Protein AF-0000000072262933 (afdb_homodimer)

Solvent-accessible surface area (backbone atoms only — not comparable to full-atom values): 14002 Å² total; per-residue (Å²): 132,65,54,48,39,37,40,29,39,66,31,92,49,47,68,63,43,48,55,27,48,58,51,18,39,49,46,58,65,29,43,67,47,80,40,92,91,50,33,33,35,40,25,42,43,92,86,28,62,56,51,26,39,38,42,24,45,57,60,79,80,63,58,96,64,78,82,47,73,60,64,42,45,35,40,34,32,40,28,94,35,69,67,31,28,49,47,23,49,53,31,28,44,74,51,63,29,42,85,71,42,75,70,39,56,69,64,61,65,90,68,28,34,37,28,25,36,32,23,45,87,82,20,30,29,41,30,32,34,19,74,52,76,80,126,134,63,55,48,40,38,40,28,40,65,30,92,49,46,68,61,44,49,54,27,49,57,52,18,38,49,46,58,64,30,42,68,48,81,40,92,90,48,35,32,36,40,24,41,42,91,85,29,61,55,52,25,40,39,41,25,44,56,60,79,78,65,58,96,67,79,82,47,72,60,64,43,45,34,40,35,32,40,29,95,35,69,67,31,28,48,48,21,49,54,31,27,45,74,51,61,30,43,85,69,41,75,71,38,56,71,62,62,66,90,70,27,33,36,30,24,37,31,23,46,87,83,20,30,29,41,31,33,33,19,72,51,74,80,126

pLDDT: mean 88.12, std 15.03, range [39.75, 98.81]

Radius of gyration: 18.52 Å; Cα contacts (8 Å, |Δi|>4): 612; chains: 2; bounding box: 43×49×43 Å

Nearest PDB structures (foldseek):
  4z04-assembly1_A-2  TM=5.002E-01  e=3.550E-10  Brucella abortus 2308
  3ct8-assembly1_A-2  TM=4.045E-01  e=1.190E-06  Halalkalibacterium halodurans C-125
  6l3w-assembly1_A  TM=6.880E-01  e=3.281E-04  metagenome
  8jbw-assembly1_A-2  TM=6.042E-01  e=5.756E-04  Zymoseptoria tritici
  1kmy-assembly1_A  TM=5.400E-01  e=1.563E-03  Paraburkholderia xenovorans LB400

Structure (mmCIF, N/CA/C/O backbone):
data_AF-0000000072262933-model_v1
#
loop_
_entity.id
_entity.type
_entity.pdbx_description
1 polymer 'VOC domain-containing protein'
#
loop_
_atom_site.group_PDB
_atom_site.id
_atom_site.type_symbol
_atom_site.label_atom_id
_atom_site.label_alt_id
_atom_site.label_comp_id
_atom_site.label_asym_id
_atom_site.label_entity_id
_atom_site.label_seq_id
_atom_site.pdbx_PDB_ins_code
_atom_site.Cartn_x
_atom_site.Cartn_y
_atom_site.Cartn_z
_atom_site.occupancy
_atom_site.B_iso_or_equiv
_atom_site.auth_seq_id
_atom_site.auth_comp_id
_atom_site.auth_asym_id
_atom_site.auth_atom_id
_atom_site.pdbx_PDB_model_num
ATOM 1 N N . MET A 1 1 ? -7.141 -0.394 -16.047 1 57.5 1 MET A N 1
ATOM 2 C CA . MET A 1 1 ? -7.344 -0.859 -14.68 1 57.5 1 MET A CA 1
ATOM 3 C C . MET A 1 1 ? -6.031 -0.853 -13.906 1 57.5 1 MET A C 1
ATOM 5 O O . MET A 1 1 ? -4.961 -1.058 -14.477 1 57.5 1 MET A O 1
ATOM 9 N N . SER A 1 2 ? -6.059 -0.452 -12.602 1 75.06 2 SER A N 1
ATOM 10 C CA . SER A 1 2 ? -4.84 -0.411 -11.797 1 75.06 2 SER A CA 1
ATOM 11 C C . SER A 1 2 ? -4.359 -1.816 -11.453 1 75.06 2 SER A C 1
ATOM 13 O O . SER A 1 2 ? -5.168 -2.705 -11.172 1 75.06 2 SER A O 1
ATOM 15 N N . LEU A 1 3 ? -3.105 -2.154 -11.594 1 81.69 3 LEU A N 1
ATOM 16 C CA . LEU A 1 3 ? -2.578 -3.475 -11.266 1 81.69 3 LEU A CA 1
ATOM 17 C C . LEU A 1 3 ? -2.543 -3.686 -9.75 1 81.69 3 LEU A C 1
ATOM 19 O O . LEU A 1 3 ? -2.518 -4.824 -9.281 1 81.69 3 LEU A O 1
ATOM 23 N N . PHE A 1 4 ? -2.559 -2.645 -9.156 1 88.5 4 PHE A N 1
ATOM 24 C CA . PHE A 1 4 ? -2.637 -2.709 -7.707 1 88.5 4 PHE A CA 1
ATOM 25 C C . PHE A 1 4 ? -4.031 -2.33 -7.219 1 88.5 4 PHE A C 1
ATOM 27 O O . PHE A 1 4 ? -4.566 -1.288 -7.605 1 88.5 4 PHE A O 1
ATOM 34 N N . ASP A 1 5 ? -4.66 -3.189 -6.441 1 91.88 5 ASP A N 1
ATOM 35 C CA . ASP A 1 5 ? -6.047 -2.984 -6.039 1 91.88 5 ASP A CA 1
ATOM 36 C C . ASP A 1 5 ? -6.133 -2.369 -4.645 1 91.88 5 ASP A C 1
ATOM 38 O O . ASP A 1 5 ? -6.68 -1.276 -4.477 1 91.88 5 ASP A O 1
ATOM 42 N N . HIS A 1 6 ? -5.617 -3.043 -3.621 1 93.88 6 HIS A N 1
ATOM 43 C CA . HIS A 1 6 ? -5.684 -2.453 -2.289 1 93.88 6 HIS A CA 1
ATOM 44 C C . HIS A 1 6 ? -4.527 -2.934 -1.418 1 93.88 6 HIS A C 1
ATOM 46 O O . HIS A 1 6 ? -3.842 -3.898 -1.765 1 93.88 6 HIS A O 1
ATOM 52 N N . ILE A 1 7 ? -4.379 -2.217 -0.367 1 94.25 7 ILE A N 1
ATOM 53 C CA . ILE A 1 7 ? -3.465 -2.543 0.721 1 94.25 7 ILE A CA 1
ATOM 54 C C . ILE A 1 7 ? -4.238 -2.623 2.037 1 94.25 7 ILE A C 1
ATOM 56 O O . ILE A 1 7 ? -5.062 -1.757 2.334 1 94.25 7 ILE A O 1
ATOM 60 N N . GLY A 1 8 ? -3.955 -3.635 2.729 1 94.12 8 GLY A N 1
ATOM 61 C CA . GLY A 1 8 ? -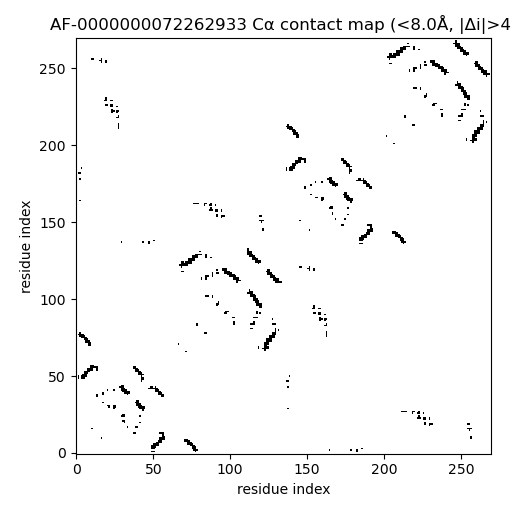4.586 -3.793 4.027 1 94.12 8 GLY A CA 1
ATOM 62 C C . GLY A 1 8 ? -3.592 -3.943 5.16 1 94.12 8 GLY A C 1
ATOM 63 O O . GLY A 1 8 ? -2.564 -4.609 5.008 1 94.12 8 GLY A O 1
ATOM 64 N N . PHE A 1 9 ? -3.912 -3.355 6.285 1 92.81 9 PHE A N 1
ATOM 65 C CA . PHE A 1 9 ? -3.078 -3.547 7.465 1 92.81 9 PHE A CA 1
ATOM 66 C C . PHE A 1 9 ? -3.885 -3.332 8.742 1 92.81 9 PHE A C 1
ATOM 68 O O . PHE A 1 9 ? -4.957 -2.725 8.703 1 92.81 9 PHE A O 1
ATOM 75 N N . LYS A 1 10 ? -3.311 -3.766 9.82 1 91.06 10 LYS A N 1
ATOM 76 C CA . LYS A 1 10 ? -4.031 -3.758 11.086 1 91.06 10 LYS A CA 1
ATOM 77 C C . LYS A 1 10 ? -3.789 -2.459 11.852 1 91.06 10 LYS A C 1
ATOM 79 O O . LYS A 1 10 ? -2.68 -1.923 11.836 1 91.06 10 LYS A O 1
ATOM 84 N N . ALA A 1 11 ? -4.832 -2.055 12.508 1 91.62 11 ALA A N 1
ATOM 85 C CA . ALA A 1 11 ? -4.738 -1.004 13.516 1 91.62 11 ALA A CA 1
ATOM 86 C C . ALA A 1 11 ? -4.895 -1.576 14.922 1 91.62 11 ALA A C 1
ATOM 88 O O . ALA A 1 11 ? -5.73 -2.453 15.156 1 91.62 11 ALA A O 1
ATOM 89 N N . ARG A 1 12 ? -4.113 -1.15 15.797 1 89.38 12 ARG A N 1
ATOM 90 C CA . ARG A 1 12 ? -4.215 -1.596 17.188 1 89.38 12 ARG A CA 1
ATOM 91 C C . ARG A 1 12 ? -5.531 -1.142 17.812 1 89.38 12 ARG A C 1
ATOM 93 O O . ARG A 1 12 ? -6.152 -1.886 18.562 1 89.38 12 ARG A O 1
ATOM 100 N N . ASP A 1 13 ? -5.945 0.063 17.641 1 91.75 13 ASP A N 1
ATOM 101 C CA . ASP A 1 13 ? -7.207 0.672 18.062 1 91.75 13 ASP A CA 1
ATOM 102 C C . ASP A 1 13 ? -7.949 1.27 16.859 1 91.75 13 ASP A C 1
ATOM 104 O O . ASP A 1 13 ? -7.629 2.375 16.422 1 91.75 13 ASP A O 1
ATOM 108 N N . ILE A 1 14 ? -8.922 0.567 16.406 1 93.06 14 ILE A N 1
ATOM 109 C CA . ILE A 1 14 ? -9.594 0.897 15.156 1 93.06 14 ILE A CA 1
ATOM 110 C C . ILE A 1 14 ? -10.289 2.248 15.289 1 93.06 14 ILE A C 1
ATOM 112 O O . ILE A 1 14 ? -10.312 3.035 14.336 1 93.06 14 ILE A O 1
ATOM 116 N N . ASN A 1 15 ? -10.883 2.506 16.422 1 93.44 15 ASN A N 1
ATOM 117 C CA . ASN A 1 15 ? -11.586 3.771 16.609 1 93.44 15 ASN A CA 1
ATOM 118 C C . ASN A 1 15 ? -10.617 4.957 16.562 1 93.44 15 ASN A C 1
ATOM 120 O O . ASN A 1 15 ? -10.922 5.984 15.953 1 93.44 15 ASN A O 1
ATOM 124 N N . ARG A 1 16 ? -9.531 4.781 17.234 1 94.75 16 ARG A N 1
ATOM 125 C CA . ARG A 1 16 ? -8.516 5.824 17.219 1 94.75 16 ARG A CA 1
ATOM 126 C C . ARG A 1 16 ? -7.984 6.051 15.797 1 94.75 16 ARG A C 1
ATOM 128 O O . ARG A 1 16 ? -7.82 7.191 15.367 1 94.75 16 ARG A O 1
ATOM 135 N N . SER A 1 17 ? -7.707 5 15.125 1 95.75 17 SER A N 1
ATOM 136 C CA . SER A 1 17 ? -7.223 5.094 13.75 1 95.75 17 SER A CA 1
ATOM 137 C C . SER A 1 17 ? -8.266 5.738 12.836 1 95.75 17 SER A C 1
ATOM 139 O O . SER A 1 17 ? -7.938 6.613 12.031 1 95.75 17 SER A O 1
ATOM 141 N N . LEU A 1 18 ? -9.461 5.277 12.961 1 96.44 18 LEU A N 1
ATOM 142 C CA . LEU A 1 18 ? -10.531 5.84 12.148 1 96.44 18 LEU A CA 1
ATOM 143 C C . LEU A 1 18 ? -10.625 7.352 12.336 1 96.44 18 LEU A C 1
ATOM 145 O O . LEU A 1 18 ? -10.68 8.102 11.359 1 96.44 18 LEU A O 1
ATOM 149 N N . SER A 1 19 ? -10.664 7.793 13.57 1 97.12 19 SER A N 1
ATOM 150 C CA . SER A 1 19 ? -10.75 9.219 13.875 1 97.12 19 SER A CA 1
ATOM 151 C C . SER A 1 19 ? -9.594 9.984 13.242 1 97.12 19 SER A C 1
ATOM 153 O O . SER A 1 19 ? -9.789 11.07 12.695 1 97.12 19 SER A O 1
ATOM 155 N N . PHE A 1 20 ? -8.43 9.422 13.32 1 98.31 20 PHE A N 1
ATOM 156 C CA . PHE A 1 20 ? -7.238 10.039 12.75 1 98.31 20 PHE A CA 1
ATOM 157 C C . PHE A 1 20 ? -7.371 10.195 11.242 1 98.31 20 PHE A C 1
ATOM 159 O O . PHE A 1 20 ? -7.203 11.289 10.703 1 98.31 20 PHE A O 1
ATOM 166 N N . TYR A 1 21 ? -7.656 9.148 10.578 1 98.38 21 TYR A N 1
ATOM 167 C CA . TYR A 1 21 ? -7.715 9.156 9.117 1 98.38 21 TYR A CA 1
ATOM 168 C C . TYR A 1 21 ? -8.883 10 8.625 1 98.38 21 TYR A C 1
ATOM 170 O O . TYR A 1 21 ? -8.766 10.68 7.598 1 98.38 21 TYR A O 1
ATOM 178 N N . GLU A 1 22 ? -10 10 9.336 1 98.19 22 GLU A N 1
ATOM 179 C CA . GLU A 1 22 ? -11.133 10.844 8.977 1 98.19 22 GLU A CA 1
ATOM 180 C C . GLU A 1 22 ? -10.766 12.328 9.039 1 98.19 22 GLU A C 1
ATOM 182 O O . GLU A 1 22 ? -11.32 13.141 8.297 1 98.19 22 GLU A O 1
ATOM 187 N N . SER A 1 23 ? -9.93 12.625 9.883 1 98.44 23 SER A N 1
ATOM 188 C CA . SER A 1 23 ? -9.539 14.016 10.078 1 98.44 23 SER A CA 1
ATOM 189 C C . SER A 1 23 ? -8.625 14.5 8.953 1 98.44 23 SER A C 1
ATOM 191 O O . SER A 1 23 ? -8.789 15.609 8.445 1 98.44 23 SER A O 1
ATOM 193 N N . CYS A 1 24 ? -7.703 13.688 8.484 1 98.38 24 CYS A N 1
ATOM 194 C CA . CYS A 1 24 ? -6.629 14.25 7.672 1 98.38 24 CYS A CA 1
ATOM 195 C C . CYS A 1 24 ? -6.773 13.828 6.215 1 98.38 24 CYS A C 1
ATOM 197 O O . CYS A 1 24 ? -6.355 14.555 5.309 1 98.38 24 CYS A O 1
ATOM 199 N N . MET A 1 25 ? -7.391 12.727 5.934 1 98 25 MET A N 1
ATOM 200 C CA . MET A 1 25 ? -7.43 12.219 4.566 1 98 25 MET A CA 1
ATOM 201 C C . MET A 1 25 ? -8.281 13.109 3.674 1 98 25 MET A C 1
ATOM 203 O O . MET A 1 25 ? -7.938 13.352 2.516 1 98 25 MET A O 1
ATOM 207 N N . PRO A 1 26 ? -9.438 13.688 4.184 1 97.38 26 PRO A N 1
ATOM 208 C CA . PRO A 1 26 ? -10.242 14.555 3.326 1 97.38 26 PRO A CA 1
ATOM 209 C C . PRO A 1 26 ? -9.477 15.789 2.846 1 97.38 26 PRO A C 1
ATOM 211 O O . PRO A 1 26 ? -9.773 16.328 1.779 1 97.38 26 PRO A O 1
ATOM 214 N N . GLU A 1 27 ? -8.508 16.172 3.568 1 97.75 27 GLU A N 1
ATOM 215 C CA . GLU A 1 27 ? -7.699 17.312 3.164 1 97.75 27 GLU A CA 1
ATOM 216 C C . GLU A 1 27 ? -6.949 17.031 1.868 1 97.75 27 GLU A C 1
ATOM 218 O O . GLU A 1 27 ? -6.477 17.953 1.2 1 97.75 27 GLU A O 1
ATOM 223 N N . LEU A 1 28 ? -6.82 15.781 1.536 1 96.62 28 LEU A N 1
ATOM 224 C CA . LEU A 1 28 ? -6.164 15.367 0.299 1 96.62 28 LEU A CA 1
ATOM 225 C C . LEU A 1 28 ? -7.195 14.922 -0.738 1 96.62 28 LEU A C 1
ATOM 227 O O . LEU A 1 28 ? -6.84 14.305 -1.744 1 96.62 28 LEU A O 1
ATOM 231 N N . GLY A 1 29 ? -8.445 15.117 -0.427 1 94.44 29 GLY A N 1
ATOM 232 C CA . GLY A 1 29 ? -9.516 14.742 -1.343 1 94.44 29 GLY A CA 1
ATOM 233 C C . GLY A 1 29 ? -9.844 13.266 -1.293 1 94.44 29 GLY A C 1
ATOM 234 O O . GLY A 1 29 ? -10.43 12.719 -2.234 1 94.44 29 GLY A O 1
ATOM 235 N N . LEU A 1 30 ? -9.43 12.602 -0.253 1 96.44 30 LEU A N 1
ATOM 236 C CA . LEU A 1 30 ? -9.703 11.172 -0.124 1 96.44 30 LEU A CA 1
ATOM 237 C C . LEU A 1 30 ? -10.906 10.93 0.78 1 96.44 30 LEU A C 1
ATOM 239 O O . LEU A 1 30 ? -11.148 11.688 1.717 1 96.44 30 LEU A O 1
ATOM 243 N N . ASP A 1 31 ? -11.539 9.836 0.478 1 96.06 31 ASP A N 1
ATOM 244 C CA . ASP A 1 31 ? -12.695 9.422 1.274 1 96.06 31 ASP A CA 1
ATOM 245 C C . ASP A 1 31 ? -12.297 8.391 2.324 1 96.06 31 ASP A C 1
ATOM 247 O O . ASP A 1 31 ? -11.469 7.512 2.057 1 96.06 31 ASP A O 1
ATOM 251 N N . VAL A 1 32 ? -12.922 8.539 3.479 1 96.69 32 VAL A N 1
ATOM 252 C CA . VAL A 1 32 ? -12.828 7.523 4.52 1 96.69 32 VAL A CA 1
ATOM 253 C C . VAL A 1 32 ? -14.203 6.895 4.75 1 96.69 32 VAL A C 1
ATOM 255 O O . VAL A 1 32 ? -15.164 7.598 5.078 1 96.69 32 VAL A O 1
ATOM 258 N N . ILE A 1 33 ? -14.211 5.566 4.59 1 95 33 ILE A N 1
ATOM 259 C CA . ILE A 1 33 ? -15.492 4.863 4.668 1 95 33 ILE A CA 1
ATOM 260 C C . ILE A 1 33 ? -15.445 3.836 5.797 1 95 33 ILE A C 1
ATOM 262 O O . ILE A 1 33 ? -14.797 2.795 5.672 1 95 33 ILE A O 1
ATOM 266 N N . ALA A 1 34 ? -16.188 4.07 6.848 1 93.31 34 ALA A N 1
ATOM 267 C CA . ALA A 1 34 ? -16.234 3.156 7.984 1 93.31 34 ALA A CA 1
ATOM 268 C C . ALA A 1 34 ? -17.031 1.904 7.652 1 93.31 34 ALA A C 1
ATOM 270 O O . ALA A 1 34 ? -18.062 1.983 6.984 1 93.31 34 ALA A O 1
ATOM 271 N N . ARG A 1 35 ? -16.422 0.818 8.055 1 84.44 35 ARG A N 1
ATOM 272 C CA . ARG A 1 35 ? -17.141 -0.448 7.93 1 84.44 35 ARG A CA 1
ATOM 273 C C . ARG A 1 35 ? -17.531 -0.99 9.297 1 84.44 35 ARG A C 1
ATOM 275 O O . ARG A 1 35 ? -16.812 -0.818 10.273 1 84.44 35 ARG A O 1
ATOM 282 N N . SER A 1 36 ? -18.703 -1.27 9.5 1 67.12 36 SER A N 1
ATOM 283 C CA . SER A 1 36 ? -19.281 -1.696 10.766 1 67.12 36 SER A CA 1
ATOM 284 C C . SER A 1 36 ? -18.391 -2.686 11.492 1 67.12 36 SER A C 1
ATOM 286 O O . SER A 1 36 ? -18.297 -3.854 11.109 1 67.12 36 SER A O 1
ATOM 288 N N . GLY A 1 37 ? -17.594 -2.209 12.469 1 60.62 37 GLY A N 1
ATOM 289 C CA . GLY A 1 37 ? -16.875 -2.912 13.516 1 60.62 37 GLY A CA 1
ATOM 290 C C . GLY A 1 37 ? -15.633 -3.627 13.016 1 60.62 37 GLY A C 1
ATOM 291 O O . GLY A 1 37 ? -14.875 -4.195 13.805 1 60.62 37 GLY A O 1
ATOM 292 N N . SER A 1 38 ? -15.297 -3.59 11.852 1 80 38 SER A N 1
ATOM 293 C CA . SER A 1 38 ? -14.211 -4.488 11.484 1 80 38 SER A CA 1
ATOM 294 C C . SER A 1 38 ? -13.062 -3.73 10.82 1 80 38 SER A C 1
ATOM 296 O O . SER A 1 38 ? -11.961 -4.266 10.672 1 80 38 SER A O 1
ATOM 298 N N . GLY A 1 39 ? -13.453 -2.34 10.531 1 93.81 39 GLY A N 1
ATOM 299 C CA . GLY A 1 39 ? -12.398 -1.593 9.859 1 93.81 39 GLY A CA 1
ATOM 300 C C . GLY A 1 39 ? -12.93 -0.466 8.992 1 93.81 39 GLY A C 1
ATOM 301 O O . GLY A 1 39 ? -14.039 0.028 9.211 1 93.81 39 GLY A O 1
ATOM 302 N N . PHE A 1 40 ? -12.125 0.111 8.227 1 96.44 40 PHE A N 1
ATOM 303 C CA . PHE A 1 40 ? -12.523 1.185 7.324 1 96.44 40 PHE A CA 1
ATOM 304 C C . PHE A 1 40 ? -11.625 1.223 6.098 1 96.44 40 PHE A C 1
ATOM 306 O O . PHE A 1 40 ? -10.594 0.554 6.059 1 96.44 40 PHE A O 1
ATOM 313 N N . PHE A 1 41 ? -12.117 1.929 5.113 1 96 41 PHE A N 1
ATOM 314 C CA . PHE A 1 41 ? -11.391 2.109 3.861 1 96 41 PHE A CA 1
ATOM 315 C C . PHE A 1 41 ? -10.969 3.564 3.684 1 96 41 PHE A C 1
ATOM 317 O O . PHE A 1 41 ? -11.641 4.473 4.184 1 96 41 PHE A O 1
ATOM 324 N N . VAL A 1 42 ? -9.867 3.777 3.064 1 96.44 42 VAL A N 1
ATOM 325 C CA . VAL A 1 42 ? -9.445 5.074 2.545 1 96.44 42 VAL A CA 1
ATOM 326 C C . VAL A 1 42 ? -9.281 4.996 1.029 1 96.44 42 VAL A C 1
ATOM 328 O O . VAL A 1 42 ? -8.555 4.141 0.519 1 96.44 42 VAL A O 1
ATOM 331 N N . SER A 1 43 ? -9.977 5.855 0.261 1 94.19 43 SER A N 1
ATOM 332 C CA . SER A 1 43 ? -9.922 5.762 -1.194 1 94.19 43 SER A CA 1
ATOM 333 C C . SER A 1 43 ? -10.211 7.109 -1.846 1 94.19 43 SER A C 1
ATOM 335 O O . SER A 1 43 ? -10.57 8.07 -1.161 1 94.19 43 SER A O 1
ATOM 337 N N . GLY A 1 44 ? -9.898 7.113 -3.195 1 92.31 44 GLY A N 1
ATOM 338 C CA . GLY A 1 44 ? -10.273 8.281 -3.98 1 92.31 44 GLY A CA 1
ATOM 339 C C . GLY A 1 44 ? -11.742 8.297 -4.367 1 92.31 44 GLY A C 1
ATOM 340 O O . GLY A 1 44 ? -12.156 9.094 -5.211 1 92.31 44 GLY A O 1
ATOM 341 N N . GLY A 1 45 ? -12.43 7.375 -3.871 1 87.81 45 GLY A N 1
ATOM 342 C CA . GLY A 1 45 ? -13.852 7.309 -4.18 1 87.81 45 GLY A CA 1
ATOM 343 C C . GLY A 1 45 ? -14.133 7.02 -5.641 1 87.81 45 GLY A C 1
ATOM 344 O O . GLY A 1 45 ? -13.461 6.184 -6.254 1 87.81 45 GLY A O 1
ATOM 345 N N . GLU A 1 46 ? -15.141 7.734 -6.164 1 84.44 46 GLU A N 1
ATOM 346 C CA . GLU A 1 46 ? -15.562 7.516 -7.543 1 84.44 46 GLU A CA 1
ATOM 347 C C . GLU A 1 46 ? -14.477 7.93 -8.531 1 84.44 46 GLU A C 1
ATOM 349 O O . GLU A 1 46 ? -14.383 7.375 -9.625 1 84.44 46 GLU A O 1
ATOM 354 N N . ARG A 1 47 ? -13.727 8.875 -8.148 1 82.25 47 ARG A N 1
ATOM 355 C CA . ARG A 1 47 ? -12.688 9.383 -9.031 1 82.25 47 ARG A CA 1
ATOM 356 C C . ARG A 1 47 ? -11.555 8.375 -9.18 1 82.25 47 ARG A C 1
ATOM 358 O O . ARG A 1 47 ? -10.898 8.32 -10.227 1 82.25 47 ARG A O 1
ATOM 365 N N . ALA A 1 48 ? -11.328 7.641 -8.18 1 84.31 48 ALA A N 1
ATOM 366 C CA . ALA A 1 48 ? -10.25 6.652 -8.148 1 84.31 48 ALA A CA 1
ATOM 367 C C . ALA A 1 48 ? -10.531 5.57 -7.109 1 84.31 48 ALA A C 1
ATOM 369 O O . ALA A 1 48 ? -9.977 5.605 -6.008 1 84.31 48 ALA A O 1
ATOM 370 N N . PRO A 1 49 ? -11.312 4.629 -7.566 1 86 49 PRO A N 1
ATOM 371 C CA . PRO A 1 49 ? -11.734 3.637 -6.578 1 86 49 PRO A CA 1
ATOM 372 C C . PRO A 1 49 ? -10.602 2.727 -6.125 1 86 49 PRO A C 1
ATOM 374 O O . PRO A 1 49 ? -10.68 2.123 -5.051 1 86 49 PRO A O 1
ATOM 377 N N . VAL A 1 50 ? -9.625 2.652 -7.109 1 88.25 50 VAL A N 1
ATOM 378 C CA . VAL A 1 50 ? -8.461 1.848 -6.77 1 88.25 50 VAL A CA 1
ATOM 379 C C . VAL A 1 50 ? -7.184 2.615 -7.117 1 88.25 50 VAL A C 1
ATOM 381 O O . VAL A 1 50 ? -7.176 3.432 -8.039 1 88.25 50 VAL A O 1
ATOM 384 N N . PRO A 1 51 ? -6.016 2.377 -6.312 1 91.62 51 PRO A N 1
ATOM 385 C CA . PRO A 1 51 ? -6.004 1.495 -5.145 1 91.62 51 PRO A CA 1
ATOM 386 C C . PRO A 1 51 ? -6.676 2.123 -3.924 1 91.62 51 PRO A C 1
ATOM 388 O O . PRO A 1 51 ? -6.945 3.326 -3.916 1 91.62 51 PRO A O 1
ATOM 391 N N . PHE A 1 52 ? -7.09 1.292 -2.934 1 94.12 52 PHE A N 1
ATOM 392 C CA . PHE A 1 52 ? -7.602 1.801 -1.666 1 94.12 52 PHE A CA 1
ATOM 393 C C . PHE A 1 52 ? -6.906 1.125 -0.491 1 94.12 52 PHE A C 1
ATOM 395 O O . PHE A 1 52 ? -6.258 0.091 -0.658 1 94.12 52 PHE A O 1
ATOM 402 N N . LEU A 1 53 ? -6.988 1.771 0.657 1 95.88 53 LEU A N 1
ATOM 403 C CA . LEU A 1 53 ? -6.508 1.192 1.907 1 95.88 53 LEU A CA 1
ATOM 404 C C . LEU A 1 53 ? -7.637 0.497 2.656 1 95.88 53 LEU A C 1
ATOM 406 O O . LEU A 1 53 ? -8.758 1.011 2.717 1 95.88 53 LEU A O 1
ATOM 410 N N . TRP A 1 54 ? -7.32 -0.658 3.143 1 95.44 54 TRP A N 1
ATOM 411 C CA . TRP A 1 54 ? -8.172 -1.394 4.07 1 95.44 54 TRP A CA 1
ATOM 412 C C . TRP A 1 54 ? -7.508 -1.512 5.441 1 95.44 54 TRP A C 1
ATOM 414 O O . TRP A 1 54 ? -6.559 -2.279 5.609 1 95.44 54 TRP A O 1
ATOM 424 N N . ILE A 1 55 ? -8 -0.726 6.367 1 95.56 55 ILE A N 1
ATOM 425 C CA . ILE A 1 55 ? -7.473 -0.746 7.727 1 95.56 55 ILE A CA 1
ATOM 426 C C . ILE A 1 55 ? -8.453 -1.461 8.648 1 95.56 55 ILE A C 1
ATOM 428 O O . ILE A 1 55 ? -9.641 -1.127 8.688 1 95.56 55 ILE A O 1
ATOM 432 N N . TYR A 1 56 ? -7.938 -2.439 9.359 1 93 56 TYR A N 1
ATOM 433 C CA . TYR A 1 56 ? -8.867 -3.281 10.109 1 93 56 TYR A CA 1
ATOM 434 C C . TYR A 1 56 ? -8.305 -3.631 11.477 1 93 56 TYR A C 1
ATOM 436 O O . TYR A 1 56 ? -7.117 -3.422 11.742 1 93 56 TYR A O 1
ATOM 444 N N . GLY A 1 57 ? -9.273 -3.936 12.359 1 82.81 57 GLY A N 1
ATOM 445 C CA . GLY A 1 57 ? -8.891 -4.234 13.727 1 82.81 57 GLY A CA 1
ATOM 446 C C . GLY A 1 57 ? -8.227 -5.594 13.875 1 82.81 57 GLY A C 1
ATOM 447 O O . GLY A 1 57 ? -8.406 -6.469 13.023 1 82.81 57 GLY A O 1
ATOM 448 N N . GLY A 1 58 ? -7.262 -5.637 14.75 1 65.38 58 GLY A N 1
ATOM 449 C CA . GLY A 1 58 ? -6.719 -6.941 15.086 1 65.38 58 GLY A CA 1
ATOM 450 C C . GLY A 1 58 ? -7.727 -7.852 15.766 1 65.38 58 GLY A C 1
ATOM 451 O O . GLY A 1 58 ? -8.742 -7.383 16.281 1 65.38 58 GLY A O 1
ATOM 452 N N . ASP A 1 59 ? -7.953 -9.062 15.344 1 53.47 59 ASP A N 1
ATOM 453 C CA . ASP A 1 59 ? -8.703 -9.969 16.203 1 53.47 59 ASP A CA 1
ATOM 454 C C . ASP A 1 59 ? -8.344 -9.75 17.672 1 53.47 59 ASP A C 1
ATOM 456 O O . ASP A 1 59 ? -7.168 -9.75 18.047 1 53.47 59 ASP A O 1
ATOM 460 N N . PRO A 1 60 ? -9.336 -9.203 18.484 1 45.62 60 PRO A N 1
ATOM 461 C CA . PRO A 1 60 ? -9.031 -9.148 19.906 1 45.62 60 PRO A CA 1
ATOM 462 C C . PRO A 1 60 ? -8.305 -10.398 20.406 1 45.62 60 PRO A C 1
ATOM 464 O O . PRO A 1 60 ? -7.574 -10.336 21.406 1 45.62 60 PRO A O 1
ATOM 467 N N . ALA A 1 61 ? -8.969 -11.531 20.047 1 43.59 61 ALA A N 1
ATOM 468 C CA . ALA A 1 61 ? -8.383 -12.773 20.547 1 43.59 61 ALA A CA 1
ATOM 469 C C . ALA A 1 61 ? -6.926 -12.906 20.109 1 43.59 61 ALA A C 1
ATOM 471 O O . ALA A 1 61 ? -6.234 -13.844 20.516 1 43.59 61 ALA A O 1
ATOM 472 N N . GLY A 1 62 ? -6.52 -12.398 19.094 1 44.09 62 GLY A N 1
ATOM 473 C CA . GLY A 1 62 ? -5.109 -12.508 18.766 1 44.09 62 GLY A CA 1
ATOM 474 C C . GLY A 1 62 ? -4.203 -11.852 19.781 1 44.09 62 GLY A C 1
ATOM 475 O O . GLY A 1 62 ? -4.141 -10.625 19.875 1 44.09 62 GLY A O 1
ATOM 476 N N . GLU A 1 63 ? -4.152 -12.406 20.891 1 39.75 63 GLU A N 1
ATOM 477 C CA . GLU A 1 63 ? -3.221 -12.195 22 1 39.75 63 GLU A CA 1
ATOM 478 C C . GLU A 1 63 ? -1.904 -11.602 21.5 1 39.75 63 GLU A C 1
ATOM 480 O O . GLU A 1 63 ? -1.584 -11.688 20.312 1 39.75 63 GLU A O 1
ATOM 485 N N . HIS A 1 64 ? -1.142 -10.953 22.484 1 42.31 64 HIS A N 1
ATOM 486 C CA . HIS A 1 64 ? 0.206 -10.414 22.641 1 42.31 64 HIS A CA 1
ATOM 487 C C . HIS A 1 64 ? 1.198 -11.164 21.75 1 42.31 64 HIS A C 1
ATOM 489 O O . HIS A 1 64 ? 2.412 -10.984 21.891 1 42.31 64 HIS A O 1
ATOM 495 N N . GLY A 1 65 ? 0.795 -12.344 21.047 1 44.53 65 GLY A N 1
ATOM 496 C CA . GLY A 1 65 ? 1.899 -13.164 20.562 1 44.53 65 GLY A CA 1
ATOM 497 C C . GLY A 1 65 ? 2.566 -12.602 19.328 1 44.53 65 GLY A C 1
ATOM 498 O O . GLY A 1 65 ? 2.24 -11.5 18.875 1 44.53 65 GLY A O 1
ATOM 499 N N . GLU A 1 66 ? 3.564 -13.461 18.672 1 51.72 66 GLU A N 1
ATOM 500 C CA . GLU A 1 66 ? 4.441 -13.289 17.516 1 51.72 66 GLU A CA 1
ATOM 501 C C . GLU A 1 66 ? 3.637 -13.078 16.234 1 51.72 66 GLU A C 1
ATOM 503 O O . GLU A 1 66 ? 2.617 -13.734 16.016 1 51.72 66 GLU A O 1
ATOM 508 N N . ASP A 1 67 ? 3.67 -11.969 15.688 1 59.84 67 ASP A N 1
ATOM 509 C CA . ASP A 1 67 ? 3.115 -11.711 14.359 1 59.84 67 ASP A CA 1
ATOM 510 C C . ASP A 1 67 ? 3.166 -12.961 13.492 1 59.84 67 ASP A C 1
ATOM 512 O O . ASP A 1 67 ? 4.234 -13.539 13.281 1 59.84 67 ASP A O 1
ATOM 516 N N . ARG A 1 68 ? 1.967 -13.508 13.383 1 65.19 68 ARG A N 1
ATOM 517 C CA . ARG A 1 68 ? 1.875 -14.641 12.469 1 65.19 68 ARG A CA 1
ATOM 518 C C . ARG A 1 68 ? 1.819 -14.18 11.016 1 65.19 68 ARG A C 1
ATOM 520 O O . ARG A 1 68 ? 1.43 -13.039 10.742 1 65.19 68 ARG A O 1
ATOM 527 N N . PRO A 1 69 ? 2.383 -15.07 10.172 1 60.41 69 PRO A N 1
ATOM 528 C CA . PRO A 1 69 ? 2.156 -14.727 8.766 1 60.41 69 PRO A CA 1
ATOM 529 C C . PRO A 1 69 ? 0.706 -14.352 8.477 1 60.41 69 PRO A C 1
ATOM 531 O O . PRO A 1 69 ? -0.216 -14.945 9.039 1 60.41 69 PRO A O 1
ATOM 534 N N . GLY A 1 70 ? 0.432 -13.281 7.809 1 62.84 70 GLY A N 1
ATOM 535 C CA . GLY A 1 70 ? -0.894 -12.789 7.48 1 62.84 70 GLY A CA 1
ATOM 536 C C . GLY A 1 70 ? -1.349 -11.656 8.383 1 62.84 70 GLY A C 1
ATOM 537 O O . GLY A 1 70 ? -2.311 -10.953 8.07 1 62.84 70 GLY A O 1
ATOM 538 N N . ASP A 1 71 ? -0.597 -11.531 9.539 1 65.56 71 ASP A N 1
ATOM 539 C CA . ASP A 1 71 ? -0.926 -10.438 10.461 1 65.56 71 ASP A CA 1
ATOM 540 C C . ASP A 1 71 ? -0.27 -9.133 10.016 1 65.56 71 ASP A C 1
ATOM 542 O O . ASP A 1 71 ? -0.454 -8.094 10.656 1 65.56 71 ASP A O 1
ATOM 546 N N . ARG A 1 72 ? 0.307 -9.297 8.953 1 81.19 72 ARG A N 1
ATOM 547 C CA . ARG A 1 72 ? 1.097 -8.156 8.508 1 81.19 72 ARG A CA 1
ATOM 548 C C . ARG A 1 72 ? 0.406 -7.43 7.352 1 81.19 72 ARG A C 1
ATOM 550 O O . ARG A 1 72 ? -0.805 -7.203 7.395 1 81.19 72 ARG A O 1
ATOM 557 N N . LEU A 1 73 ? 1.1 -7.125 6.367 1 92.88 73 LEU A N 1
ATOM 558 C CA . LEU A 1 73 ? 0.618 -6.367 5.219 1 92.88 73 LEU A CA 1
ATOM 559 C C . LEU A 1 73 ? -0.11 -7.273 4.234 1 92.88 73 LEU A C 1
ATOM 561 O O . LEU A 1 73 ? 0.339 -8.391 3.965 1 92.88 73 LEU A O 1
ATOM 565 N N . HIS A 1 74 ? -1.264 -6.863 3.859 1 95.12 74 HIS A N 1
ATOM 566 C CA . HIS A 1 74 ? -2.016 -7.512 2.791 1 95.12 74 HIS A CA 1
ATOM 567 C C . HIS A 1 74 ? -1.943 -6.703 1.499 1 95.12 74 HIS A C 1
ATOM 569 O O . HIS A 1 74 ? -2.443 -5.578 1.437 1 95.12 74 HIS A O 1
ATOM 575 N N . LEU A 1 75 ? -1.326 -7.289 0.488 1 96.31 75 LEU A N 1
ATOM 576 C CA . LEU A 1 75 ? -1.192 -6.656 -0.819 1 96.31 75 LEU A CA 1
ATOM 577 C C . LEU A 1 75 ? -2.016 -7.391 -1.869 1 96.31 75 LEU A C 1
ATOM 579 O O . LEU A 1 75 ? -1.789 -8.578 -2.123 1 96.31 75 LEU A O 1
ATOM 583 N N . MET A 1 76 ? -2.949 -6.688 -2.438 1 96.19 76 MET A N 1
ATOM 584 C CA . MET A 1 76 ? -3.764 -7.32 -3.469 1 96.19 76 MET A CA 1
ATOM 585 C C . MET A 1 76 ? -3.451 -6.738 -4.844 1 96.19 76 MET A C 1
ATOM 587 O O . MET A 1 76 ? -3.559 -5.527 -5.047 1 96.19 76 MET A O 1
ATOM 591 N N . PHE A 1 77 ? -3.117 -7.602 -5.793 1 96.75 77 PHE A N 1
ATOM 592 C CA . PHE A 1 77 ? -2.846 -7.254 -7.18 1 96.75 77 PHE A CA 1
ATOM 593 C C . PHE A 1 77 ? -3.93 -7.805 -8.102 1 96.75 77 PHE A C 1
ATOM 595 O O . PHE A 1 77 ? -4.484 -8.875 -7.844 1 96.75 77 PHE A O 1
ATOM 602 N N . THR A 1 78 ? -4.145 -7.059 -9.148 1 95.19 78 THR A N 1
ATOM 603 C CA . THR A 1 78 ? -5.102 -7.488 -10.156 1 95.19 78 THR A CA 1
ATOM 604 C C . THR A 1 78 ? -4.41 -8.297 -11.25 1 95.19 78 THR A C 1
ATOM 606 O O . THR A 1 78 ? -3.395 -7.863 -11.797 1 95.19 78 THR A O 1
ATOM 609 N N . ALA A 1 79 ? -4.953 -9.445 -11.516 1 96.81 79 ALA A N 1
ATOM 610 C CA . ALA A 1 79 ? -4.492 -10.266 -12.633 1 96.81 79 ALA A CA 1
ATOM 611 C C . ALA A 1 79 ? -5.371 -10.062 -13.867 1 96.81 79 ALA A C 1
ATOM 613 O O . ALA A 1 79 ? -6.539 -9.695 -13.742 1 96.81 79 ALA A O 1
ATOM 614 N N . GLY A 1 80 ? -4.816 -10.312 -15.031 1 95.19 80 GLY A N 1
ATOM 615 C CA . GLY A 1 80 ? -5.543 -10.109 -16.281 1 95.19 80 GLY A CA 1
ATOM 616 C C . GLY A 1 80 ? -6.305 -11.344 -16.719 1 95.19 80 GLY A C 1
ATOM 617 O O . GLY A 1 80 ? -7.117 -11.281 -17.656 1 95.19 80 GLY A O 1
ATOM 618 N N . SER A 1 81 ? -6.035 -12.492 -16.109 1 96.5 81 SER A N 1
ATOM 619 C CA . SER A 1 81 ? -6.676 -13.758 -16.453 1 96.5 81 SER A CA 1
ATOM 620 C C . SER A 1 81 ? -6.484 -14.797 -15.352 1 96.5 81 SER A C 1
ATOM 622 O O . SER A 1 81 ? -5.672 -14.602 -14.445 1 96.5 81 SER A O 1
ATOM 624 N N . ARG A 1 82 ? -7.266 -15.867 -15.461 1 97.12 82 ARG A N 1
ATOM 625 C CA . ARG A 1 82 ? -7.07 -16.969 -14.539 1 97.12 82 ARG A CA 1
ATOM 626 C C . ARG A 1 82 ? -5.68 -17.578 -14.695 1 97.12 82 ARG A C 1
ATOM 628 O O . ARG A 1 82 ? -5.066 -18 -13.711 1 97.12 82 ARG A O 1
ATOM 635 N N . GLU A 1 83 ? -5.25 -17.656 -15.938 1 98.12 83 GLU A N 1
ATOM 636 C CA . GLU A 1 83 ? -3.924 -18.203 -16.219 1 98.12 83 GLU A CA 1
ATOM 637 C C . GLU A 1 83 ? -2.834 -17.391 -15.516 1 98.12 83 GLU A C 1
ATOM 639 O O . GLU A 1 83 ? -1.856 -17.953 -15.016 1 98.12 83 GLU A O 1
ATOM 644 N N . GLU A 1 84 ? -2.982 -16.094 -15.422 1 98.12 84 GLU A N 1
ATOM 645 C CA . GLU A 1 84 ? -2.014 -15.242 -14.742 1 98.12 84 GLU A CA 1
ATOM 646 C C . GLU A 1 84 ? -2.021 -15.492 -13.234 1 98.12 84 GLU A C 1
ATOM 648 O O . GLU A 1 84 ? -0.97 -15.469 -12.586 1 98.12 84 GLU A O 1
ATOM 653 N N . VAL A 1 85 ? -3.207 -15.742 -12.734 1 98.38 85 VAL A N 1
ATOM 654 C CA . VAL A 1 85 ? -3.311 -16.078 -11.32 1 98.38 85 VAL A CA 1
ATOM 655 C C . VAL A 1 85 ? -2.527 -17.359 -11.031 1 98.38 85 VAL A C 1
ATOM 657 O O . VAL A 1 85 ? -1.744 -17.422 -10.086 1 98.38 85 VAL A O 1
ATOM 660 N N . GLU A 1 86 ? -2.717 -18.359 -11.867 1 98.69 86 GLU A N 1
ATOM 661 C CA . GLU A 1 86 ? -2.031 -19.641 -11.711 1 98.69 86 GLU A CA 1
ATOM 662 C C . GLU A 1 86 ? -0.52 -19.484 -11.844 1 98.69 86 GLU A C 1
ATOM 664 O O . GLU A 1 86 ? 0.243 -20.047 -11.062 1 98.69 86 GLU A O 1
ATOM 669 N N . ALA A 1 87 ? -0.135 -18.766 -12.836 1 98.81 87 ALA A N 1
ATOM 670 C CA . ALA A 1 87 ? 1.289 -18.547 -13.078 1 98.81 87 ALA A CA 1
ATOM 671 C C . ALA A 1 87 ? 1.939 -17.828 -11.891 1 98.81 87 ALA A C 1
ATOM 673 O O . ALA A 1 87 ? 3.033 -18.203 -11.461 1 98.81 87 ALA A O 1
ATOM 674 N N . PHE A 1 88 ? 1.312 -16.828 -11.375 1 98.56 88 PHE A N 1
ATOM 675 C CA . PHE A 1 88 ? 1.776 -16.109 -10.195 1 98.56 88 PHE A CA 1
ATOM 676 C C . PHE A 1 88 ? 1.961 -17.062 -9.023 1 98.56 88 PHE A C 1
ATOM 678 O O . PHE A 1 88 ? 3.008 -17.062 -8.375 1 98.56 88 PHE A O 1
ATOM 685 N N . TYR A 1 89 ? 0.92 -17.781 -8.781 1 98.69 89 TYR A N 1
ATOM 686 C CA . TYR A 1 89 ? 0.939 -18.703 -7.652 1 98.69 89 TYR A CA 1
ATOM 687 C C . TYR A 1 89 ? 2.111 -19.672 -7.762 1 98.69 89 TYR A C 1
ATOM 689 O O . TYR A 1 89 ? 2.887 -19.828 -6.816 1 98.69 89 TYR A O 1
ATOM 697 N N . LYS A 1 90 ? 2.244 -20.312 -8.891 1 98.75 90 LYS A N 1
ATOM 698 C CA . LYS A 1 90 ? 3.311 -21.281 -9.109 1 98.75 90 LYS A CA 1
ATOM 699 C C . LYS A 1 90 ? 4.684 -20.641 -8.922 1 98.75 90 LYS A C 1
ATOM 701 O O . LYS A 1 90 ? 5.551 -21.203 -8.258 1 98.75 90 LYS A O 1
ATOM 706 N N . ALA A 1 91 ? 4.891 -19.516 -9.5 1 98.81 91 ALA A N 1
ATOM 707 C CA . ALA A 1 91 ? 6.164 -18.812 -9.406 1 98.81 91 ALA A CA 1
ATOM 708 C C . ALA A 1 91 ? 6.477 -18.422 -7.965 1 98.81 91 ALA A C 1
ATOM 710 O O . ALA A 1 91 ? 7.621 -18.562 -7.516 1 98.81 91 ALA A O 1
ATOM 711 N N . ALA A 1 92 ? 5.508 -17.953 -7.242 1 98.56 92 ALA A N 1
ATOM 712 C CA . ALA A 1 92 ? 5.684 -17.516 -5.859 1 98.56 92 ALA A CA 1
ATOM 713 C C . ALA A 1 92 ? 6.078 -18.688 -4.965 1 98.56 92 ALA A C 1
ATOM 715 O O . ALA A 1 92 ? 6.992 -18.562 -4.145 1 98.56 92 ALA A O 1
ATOM 716 N N . ILE A 1 93 ? 5.367 -19.766 -5.188 1 98.31 93 ILE A N 1
ATOM 717 C CA . ILE A 1 93 ? 5.641 -20.938 -4.379 1 98.31 93 ILE A CA 1
ATOM 718 C C . ILE A 1 93 ? 7.035 -21.469 -4.691 1 98.31 93 ILE A C 1
ATOM 720 O O . ILE A 1 93 ? 7.809 -21.781 -3.781 1 98.31 93 ILE A O 1
ATOM 724 N N . ARG A 1 94 ? 7.332 -21.562 -5.895 1 98.19 94 ARG A N 1
ATOM 725 C CA . ARG A 1 94 ? 8.648 -22.016 -6.316 1 98.19 94 ARG A CA 1
ATOM 726 C C . ARG A 1 94 ? 9.75 -21.156 -5.719 1 98.19 94 ARG A C 1
ATOM 728 O O . ARG A 1 94 ? 10.828 -21.656 -5.387 1 98.19 94 ARG A O 1
ATOM 735 N N . ALA A 1 95 ? 9.461 -19.906 -5.543 1 98.19 95 ALA A N 1
ATOM 736 C CA . ALA A 1 95 ? 10.453 -18.938 -5.074 1 98.19 95 ALA A CA 1
ATOM 737 C C . ALA A 1 95 ? 10.539 -18.938 -3.553 1 98.19 95 ALA A C 1
ATOM 739 O O . ALA A 1 95 ? 11.273 -18.141 -2.967 1 98.19 95 ALA A O 1
ATOM 740 N N . GLY A 1 96 ? 9.789 -19.734 -2.924 1 97 96 GLY A N 1
ATOM 741 C CA . GLY A 1 96 ? 9.922 -19.875 -1.482 1 97 96 GLY A CA 1
ATOM 742 C C . GLY A 1 96 ? 8.773 -19.266 -0.712 1 97 96 GLY A C 1
ATOM 743 O O . GLY A 1 96 ? 8.781 -19.25 0.521 1 97 96 GLY A O 1
ATOM 744 N N . GLY A 1 97 ? 7.832 -18.703 -1.403 1 96.81 97 GLY A N 1
ATOM 745 C CA . GLY A 1 97 ? 6.625 -18.266 -0.713 1 96.81 97 GLY A CA 1
ATOM 746 C C . GLY A 1 97 ? 5.863 -19.406 -0.069 1 96.81 97 GLY A C 1
ATOM 747 O O . GLY A 1 97 ? 6.09 -20.578 -0.395 1 96.81 97 GLY A O 1
ATOM 748 N N . LYS A 1 98 ? 5.039 -19.016 0.896 1 95.94 98 LYS A N 1
ATOM 749 C CA . LYS A 1 98 ? 4.223 -20.016 1.569 1 95.94 98 LYS A CA 1
ATOM 750 C C . LYS A 1 98 ? 2.789 -20 1.05 1 95.94 98 LYS A C 1
ATOM 752 O O . LYS A 1 98 ? 2.221 -18.938 0.815 1 95.94 98 LYS A O 1
ATOM 757 N N . ASP A 1 99 ? 2.264 -21.109 0.975 1 93.12 99 ASP A N 1
ATOM 758 C CA . ASP A 1 99 ? 0.892 -21.266 0.503 1 93.12 99 ASP A CA 1
ATOM 759 C C . ASP A 1 99 ? -0.111 -20.797 1.55 1 93.12 99 ASP A C 1
ATOM 761 O O . ASP A 1 99 ? -0.032 -21.172 2.717 1 93.12 99 ASP A O 1
ATOM 765 N N . SER A 1 100 ? -0.955 -19.969 1.198 1 87.81 100 SER A N 1
ATOM 766 C CA . SER A 1 100 ? -2.061 -19.531 2.047 1 87.81 100 SER A CA 1
ATOM 767 C C . SER A 1 100 ? -3.406 -19.875 1.419 1 87.81 100 SER A C 1
ATOM 769 O O . SER A 1 100 ? -4.457 -19.609 2.004 1 87.81 100 SER A O 1
ATOM 771 N N . GLY A 1 101 ? -3.426 -20.469 0.312 1 86.06 101 GLY A N 1
ATOM 772 C CA . GLY A 1 101 ? -4.59 -20.859 -0.46 1 86.06 101 GLY A CA 1
ATOM 773 C C . GLY A 1 101 ? -4.301 -21.016 -1.943 1 86.06 101 GLY A C 1
ATOM 774 O O . GLY A 1 101 ? -3.951 -20.031 -2.609 1 86.06 101 GLY A O 1
ATOM 775 N N . SER A 1 102 ? -4.402 -22.25 -2.469 1 93.19 102 SER A N 1
ATOM 776 C CA . SER A 1 102 ? -4.223 -22.469 -3.9 1 93.19 102 SER A CA 1
ATOM 777 C C . SER A 1 102 ? -5.242 -21.688 -4.715 1 93.19 102 SER A C 1
ATOM 779 O O . SER A 1 102 ? -6.293 -21.297 -4.199 1 93.19 102 SER A O 1
ATOM 781 N N . PRO A 1 103 ? -4.887 -21.375 -5.957 1 97.81 103 PRO A N 1
ATOM 782 C CA . PRO A 1 103 ? -5.816 -20.625 -6.801 1 97.81 103 PRO A CA 1
ATOM 783 C C . PRO A 1 103 ? -7.207 -21.25 -6.852 1 97.81 103 PRO A C 1
ATOM 785 O O . PRO A 1 103 ? -7.336 -22.469 -7.051 1 97.81 103 PRO A O 1
ATOM 788 N N . SER A 1 104 ? -8.148 -20.469 -6.656 1 96.69 104 SER A N 1
ATOM 789 C CA . SER A 1 104 ? -9.531 -20.922 -6.656 1 96.69 104 SER A CA 1
ATOM 790 C C . SER A 1 104 ? -10.508 -19.75 -6.707 1 96.69 104 SER A C 1
ATOM 792 O O . SER A 1 104 ? -10.102 -18.594 -6.551 1 96.69 104 SER A O 1
ATOM 794 N N . TYR A 1 105 ? -11.742 -20.031 -6.957 1 95.56 105 TYR A N 1
ATOM 795 C CA . TYR A 1 105 ? -12.789 -19.016 -6.805 1 95.56 105 TYR A CA 1
ATOM 796 C C . TYR A 1 105 ? -12.984 -18.656 -5.34 1 95.56 105 TYR A C 1
ATOM 798 O O . TYR A 1 105 ? -13.094 -19.547 -4.484 1 95.56 105 TYR A O 1
ATOM 806 N N . GLN A 1 106 ? -12.906 -17.25 -5.188 1 93.25 106 GLN A N 1
ATOM 807 C CA . GLN A 1 106 ? -13.125 -16.75 -3.836 1 93.25 106 GLN A CA 1
ATOM 808 C C . GLN A 1 106 ? -14.609 -16.5 -3.582 1 93.25 106 GLN A C 1
ATOM 810 O O . GLN A 1 106 ? -15.133 -15.438 -3.943 1 93.25 106 GLN A O 1
ATOM 815 N N . GLY A 1 107 ? -15.312 -17.453 -3.105 1 90.44 107 GLY A N 1
ATOM 816 C CA . GLY A 1 107 ? -16.766 -17.469 -3.023 1 90.44 107 GLY A CA 1
ATOM 817 C C . GLY A 1 107 ? -17.422 -18.297 -4.113 1 90.44 107 GLY A C 1
ATOM 818 O O . GLY A 1 107 ? -16.766 -19.141 -4.727 1 90.44 107 GLY A O 1
ATOM 819 N N . PRO A 1 108 ? -18.734 -18.031 -4.305 1 91.38 108 PRO A N 1
ATOM 820 C CA . PRO A 1 108 ? -19.422 -18.766 -5.367 1 91.38 108 PRO A CA 1
ATOM 821 C C . PRO A 1 108 ? -18.859 -18.469 -6.754 1 91.38 108 PRO A C 1
ATOM 823 O O . PRO A 1 108 ? -18.547 -17.312 -7.066 1 91.38 108 PRO A O 1
ATOM 826 N N . GLU A 1 109 ? -18.719 -19.547 -7.422 1 90.62 109 GLU A N 1
ATOM 827 C CA . GLU A 1 109 ? -18.141 -19.438 -8.758 1 90.62 109 GLU A CA 1
ATOM 828 C C . GLU A 1 109 ? -18.891 -18.406 -9.602 1 90.62 109 GLU A C 1
ATOM 830 O O . GLU A 1 109 ? -18.297 -17.719 -10.43 1 90.62 109 GLU A O 1
ATOM 835 N N . GLU A 1 110 ? -20.156 -18.281 -9.352 1 90.5 110 GLU A N 1
ATOM 836 C CA . GLU A 1 110 ? -21 -17.375 -10.102 1 90.5 110 GLU A CA 1
ATOM 837 C C . GLU A 1 110 ? -20.578 -15.922 -9.898 1 90.5 110 GLU A C 1
ATOM 839 O O . GLU A 1 110 ? -20.891 -15.055 -10.719 1 90.5 110 GLU A O 1
ATOM 844 N N . MET A 1 111 ? -19.844 -15.664 -8.891 1 90.25 111 MET A N 1
ATOM 845 C CA . MET A 1 111 ? -19.359 -14.312 -8.609 1 90.25 111 MET A CA 1
ATOM 846 C C . MET A 1 111 ? -18.156 -13.977 -9.477 1 90.25 111 MET A C 1
ATOM 848 O O . MET A 1 111 ? -17.781 -12.805 -9.602 1 90.25 111 MET A O 1
ATOM 852 N N . GLY A 1 112 ? -17.453 -15.023 -9.977 1 93.88 112 GLY A N 1
ATOM 853 C CA . GLY A 1 112 ? -16.453 -14.859 -11.023 1 93.88 112 GLY A CA 1
ATOM 854 C C . GLY A 1 112 ? -15.133 -14.32 -10.5 1 93.88 112 GLY A C 1
ATOM 855 O O . GLY A 1 112 ? -14.336 -13.758 -11.258 1 93.88 112 GLY A O 1
ATOM 856 N N . TYR A 1 113 ? -14.945 -14.383 -9.211 1 96.06 113 TYR A N 1
ATOM 857 C CA . TYR A 1 113 ? -13.688 -13.891 -8.648 1 96.06 113 TYR A CA 1
ATOM 858 C C . TYR A 1 113 ? -12.734 -15.047 -8.359 1 96.06 113 TYR A C 1
ATOM 860 O O . TYR A 1 113 ? -12.961 -15.828 -7.434 1 96.06 113 TYR A O 1
ATOM 868 N N . TYR A 1 114 ? -11.695 -15.195 -9.18 1 97.62 114 TYR A N 1
ATOM 869 C CA . TYR A 1 114 ? -10.664 -16.219 -9.094 1 97.62 114 TYR A CA 1
ATOM 870 C C . TYR A 1 114 ? -9.359 -15.633 -8.562 1 97.62 114 TYR A C 1
ATOM 872 O O . TYR A 1 114 ? -8.867 -14.625 -9.078 1 97.62 114 TYR A O 1
ATOM 880 N N . ALA A 1 115 ? -8.805 -16.281 -7.43 1 98.06 115 ALA A N 1
ATOM 881 C CA . ALA A 1 115 ? -7.641 -15.648 -6.828 1 98.06 115 ALA A CA 1
ATOM 882 C C . ALA A 1 115 ? -6.723 -16.688 -6.18 1 98.06 115 ALA A C 1
ATOM 884 O O . ALA A 1 115 ? -7.105 -17.844 -6.012 1 98.06 115 ALA A O 1
ATOM 885 N N . ALA A 1 116 ? -5.551 -16.281 -5.934 1 97.94 116 ALA A N 1
ATOM 886 C CA . ALA A 1 116 ? -4.574 -17 -5.113 1 97.94 116 ALA A CA 1
ATOM 887 C C . ALA A 1 116 ? -3.951 -16.078 -4.07 1 97.94 116 ALA A C 1
ATOM 889 O O . ALA A 1 116 ? -3.76 -14.883 -4.324 1 97.94 116 ALA A O 1
ATOM 890 N N . LEU A 1 117 ? -3.668 -16.625 -2.914 1 96.88 117 LEU A N 1
ATOM 891 C CA . LEU A 1 117 ? -2.965 -15.922 -1.848 1 96.88 117 LEU A CA 1
ATOM 892 C C . LEU A 1 117 ? -1.693 -16.672 -1.451 1 96.88 117 LEU A C 1
ATOM 894 O O . LEU A 1 117 ? -1.697 -17.891 -1.337 1 96.88 117 LEU A O 1
ATOM 898 N N . VAL A 1 118 ? -0.618 -15.953 -1.315 1 97.06 118 VAL A N 1
ATOM 899 C CA . VAL A 1 118 ? 0.654 -16.5 -0.857 1 97.06 118 VAL A CA 1
ATOM 900 C C . VAL A 1 118 ? 1.28 -15.57 0.174 1 97.06 118 VAL A C 1
ATOM 902 O O . VAL A 1 118 ? 0.96 -14.375 0.216 1 97.06 118 VAL A O 1
ATOM 905 N N . PHE A 1 119 ? 2.105 -16.125 1.032 1 96.56 119 PHE A N 1
ATOM 906 C CA . PHE A 1 119 ? 2.895 -15.297 1.937 1 96.56 119 PHE A CA 1
ATOM 907 C C . PHE A 1 119 ? 4.293 -15.062 1.375 1 96.56 119 PHE A C 1
ATOM 909 O O . PHE A 1 119 ? 4.973 -16.016 0.971 1 96.56 119 PHE A O 1
ATOM 916 N N . ASP A 1 120 ? 4.703 -13.828 1.376 1 96.62 120 ASP A N 1
ATOM 917 C CA . ASP A 1 120 ? 6.074 -13.547 0.971 1 96.62 120 ASP A CA 1
ATOM 918 C C . ASP A 1 120 ? 7.062 -13.922 2.074 1 96.62 120 ASP A C 1
ATOM 920 O O . ASP A 1 120 ? 6.66 -14.391 3.141 1 96.62 120 ASP A O 1
ATOM 924 N N . PRO A 1 121 ? 8.344 -13.797 1.893 1 94.25 121 PRO A N 1
ATOM 925 C CA . PRO A 1 121 ? 9.344 -14.258 2.854 1 94.25 121 PRO A CA 1
ATOM 926 C C . PRO A 1 121 ? 9.195 -13.609 4.227 1 94.25 121 PRO A C 1
ATOM 928 O O . PRO A 1 121 ? 9.656 -14.156 5.23 1 94.25 121 PRO A O 1
ATOM 931 N N . ASP A 1 122 ? 8.586 -12.445 4.309 1 91.94 122 ASP A N 1
ATOM 932 C CA . ASP A 1 122 ? 8.445 -11.742 5.582 1 91.94 122 ASP A CA 1
ATOM 933 C C . ASP A 1 122 ? 7.047 -11.938 6.164 1 91.94 122 ASP A C 1
ATOM 935 O O . ASP A 1 122 ? 6.715 -11.359 7.199 1 91.94 122 ASP A O 1
ATOM 939 N N . GLY A 1 123 ? 6.246 -12.672 5.488 1 93.5 123 GLY A N 1
ATOM 940 C CA . GLY A 1 123 ? 4.941 -13.016 6.027 1 93.5 123 GLY A CA 1
ATOM 941 C C . GLY A 1 123 ? 3.836 -12.094 5.559 1 93.5 123 GLY A C 1
ATOM 942 O O . GLY A 1 123 ? 2.711 -12.156 6.059 1 93.5 123 GLY A O 1
ATOM 943 N N . ASN A 1 124 ? 4.062 -11.172 4.68 1 94.38 124 ASN A N 1
ATOM 944 C CA . ASN A 1 124 ? 3.012 -10.383 4.051 1 94.38 124 ASN A CA 1
ATOM 945 C C . ASN A 1 124 ? 2.15 -11.227 3.119 1 94.38 124 ASN A C 1
ATOM 947 O O . ASN A 1 124 ? 2.658 -12.117 2.434 1 94.38 124 ASN A O 1
ATOM 951 N N . THR A 1 125 ? 0.899 -10.898 3.113 1 95.56 125 THR A N 1
ATOM 952 C CA . THR A 1 125 ? 0 -11.586 2.193 1 95.56 125 THR A CA 1
ATOM 953 C C . THR A 1 125 ? 0.034 -10.93 0.815 1 95.56 125 THR A C 1
ATOM 955 O O . THR A 1 125 ? -0.213 -9.727 0.685 1 95.56 125 THR A O 1
ATOM 958 N N . LEU A 1 126 ? 0.381 -11.672 -0.179 1 97.19 126 LEU A N 1
ATOM 959 C CA . LEU A 1 126 ? 0.188 -11.281 -1.57 1 97.19 126 LEU A CA 1
ATOM 960 C C . LEU A 1 126 ? -1.006 -12.008 -2.18 1 97.19 126 LEU A C 1
ATOM 962 O O . LEU A 1 126 ? -1.064 -13.234 -2.164 1 97.19 126 LEU A O 1
ATOM 966 N N . GLU A 1 127 ? -1.903 -11.25 -2.613 1 97.56 127 GLU A N 1
ATOM 967 C CA . GLU A 1 127 ? -3.082 -11.766 -3.303 1 97.56 127 GLU A CA 1
ATOM 968 C C . GLU A 1 127 ? -3.084 -11.359 -4.773 1 97.56 127 GLU A C 1
ATOM 970 O O . GLU A 1 127 ? -2.846 -10.195 -5.102 1 97.56 127 GLU A O 1
ATOM 975 N N . ALA A 1 128 ? -3.227 -12.258 -5.691 1 97.88 128 ALA A N 1
ATOM 976 C CA . ALA A 1 128 ? -3.52 -12.016 -7.102 1 97.88 128 ALA A CA 1
ATOM 977 C C . ALA A 1 128 ? -4.93 -12.469 -7.457 1 97.88 128 ALA A C 1
ATOM 979 O O . ALA A 1 128 ? -5.27 -13.648 -7.289 1 97.88 128 ALA A O 1
ATOM 980 N N . GLY A 1 129 ? -5.707 -11.555 -7.941 1 97.31 129 GLY A N 1
ATOM 981 C CA . GLY A 1 129 ? -7.102 -11.867 -8.227 1 97.31 129 GLY A CA 1
ATOM 982 C C . GLY A 1 129 ? -7.523 -11.469 -9.633 1 97.31 129 GLY A C 1
ATOM 983 O O . GLY A 1 129 ? -7.02 -10.492 -10.188 1 97.31 129 GLY A O 1
ATOM 984 N N . PHE A 1 130 ? -8.484 -12.219 -10.133 1 96.62 130 PHE A N 1
ATOM 985 C CA . PHE A 1 130 ? -9.07 -11.977 -11.445 1 96.62 130 PHE A CA 1
ATOM 986 C C . PHE A 1 130 ? -10.594 -12.039 -11.375 1 96.62 130 PHE A C 1
ATOM 988 O O . PHE A 1 130 ? -11.156 -13.055 -10.961 1 96.62 130 PHE A O 1
ATOM 995 N N . ARG A 1 131 ? -11.211 -10.938 -1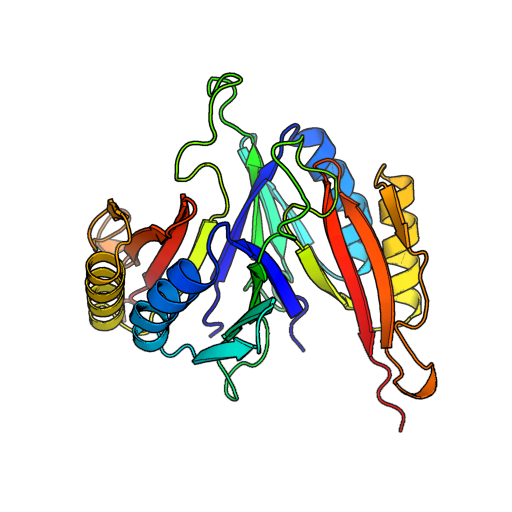1.672 1 93.06 131 ARG A N 1
ATOM 996 C CA . ARG A 1 131 ? -12.664 -10.914 -11.75 1 93.06 131 ARG A CA 1
ATOM 997 C C . ARG A 1 131 ? -13.141 -11.156 -13.18 1 93.06 131 ARG A C 1
ATOM 999 O O . ARG A 1 131 ? -12.859 -10.352 -14.078 1 93.06 131 ARG A O 1
ATOM 1006 N N . GLU A 1 132 ? -13.789 -12.25 -13.289 1 86.62 132 GLU A N 1
ATOM 1007 C CA . GLU A 1 132 ? -14.328 -12.617 -14.594 1 86.62 132 GLU A CA 1
ATOM 1008 C C . GLU A 1 132 ? -15.562 -11.789 -14.938 1 86.62 132 GLU A C 1
ATOM 1010 O O . GLU A 1 132 ? -16.406 -11.531 -14.07 1 86.62 132 GLU A O 1
ATOM 1015 N N . ARG A 1 133 ? -15.477 -10.828 -15.797 1 70.25 133 ARG A N 1
ATOM 1016 C CA . ARG A 1 133 ? -16.688 -10.141 -16.219 1 70.25 133 ARG A CA 1
ATOM 1017 C C . ARG A 1 133 ? -17.625 -11.078 -16.984 1 70.25 133 ARG A C 1
ATOM 1019 O O . ARG A 1 133 ? -17.219 -11.688 -17.984 1 70.25 133 ARG A O 1
ATOM 1026 N N . LYS A 1 134 ? -18.469 -11.844 -16.297 1 56.84 134 LYS A N 1
ATOM 1027 C CA . LYS A 1 134 ? -19.438 -12.625 -17.047 1 56.84 134 LYS A CA 1
ATOM 1028 C C . LYS A 1 134 ? -20.172 -11.75 -18.062 1 56.84 134 LYS A C 1
ATOM 1030 O O . LYS A 1 134 ? -20.641 -10.656 -17.719 1 56.84 134 LYS A O 1
ATOM 1035 N N . ARG A 1 135 ? -19.719 -11.875 -19.375 1 42.69 135 ARG A N 1
ATOM 1036 C CA . ARG A 1 135 ? -20.641 -11.422 -20.422 1 42.69 135 ARG A CA 1
ATOM 1037 C C . ARG A 1 135 ? -22.031 -12.023 -20.219 1 42.69 135 ARG A C 1
ATOM 1039 O O . ARG A 1 135 ? -22.156 -13.125 -19.688 1 42.69 135 ARG A O 1
ATOM 1046 N N . MET B 1 1 ? -3.711 12.031 -12.242 1 56.81 1 MET B N 1
ATOM 1047 C CA . MET B 1 1 ? -2.633 11.625 -11.344 1 56.81 1 MET B CA 1
ATOM 1048 C C . MET B 1 1 ? -3.17 10.75 -10.211 1 56.81 1 MET B C 1
ATOM 1050 O O . MET B 1 1 ? -4.305 10.93 -9.773 1 56.81 1 MET B O 1
ATOM 1054 N N . SER B 1 2 ? -2.432 9.641 -9.844 1 73.5 2 SER B N 1
ATOM 1055 C CA . SER B 1 2 ? -2.895 8.75 -8.789 1 73.5 2 SER B CA 1
ATOM 1056 C C . SER B 1 2 ? -2.758 9.406 -7.418 1 73.5 2 SER B C 1
ATOM 1058 O O . SER B 1 2 ? -1.792 10.125 -7.16 1 73.5 2 SER B O 1
ATOM 1060 N N . LEU B 1 3 ? -3.744 9.391 -6.543 1 79.88 3 LEU B N 1
ATOM 1061 C CA . LEU B 1 3 ? -3.688 9.961 -5.203 1 79.88 3 LEU B CA 1
ATOM 1062 C C . LEU B 1 3 ? -2.715 9.188 -4.32 1 79.88 3 LEU B C 1
ATOM 1064 O O . LEU B 1 3 ? -2.176 9.742 -3.357 1 79.88 3 LEU B O 1
ATOM 1068 N N . PHE B 1 4 ? -2.537 8.039 -4.723 1 88.12 4 PHE B N 1
ATOM 1069 C CA . PHE B 1 4 ? -1.566 7.211 -4.02 1 88.12 4 PHE B CA 1
ATOM 1070 C C . PHE B 1 4 ? -0.294 7.047 -4.844 1 88.12 4 PHE B C 1
ATOM 1072 O O . PHE B 1 4 ? -0.351 6.676 -6.016 1 88.12 4 PHE B O 1
ATOM 1079 N N . ASP B 1 5 ? 0.823 7.398 -4.277 1 91.5 5 ASP B N 1
ATOM 1080 C CA . ASP B 1 5 ? 2.074 7.363 -5.031 1 91.5 5 ASP B CA 1
ATOM 1081 C C . ASP B 1 5 ? 2.836 6.066 -4.766 1 91.5 5 ASP B C 1
ATOM 1083 O O . ASP B 1 5 ? 3.086 5.285 -5.688 1 91.5 5 ASP B O 1
ATOM 1087 N N . HIS B 1 6 ? 3.217 5.801 -3.533 1 93.81 6 HIS B N 1
ATOM 1088 C CA . HIS B 1 6 ? 3.922 4.555 -3.264 1 93.81 6 HIS B CA 1
ATOM 1089 C C . HIS B 1 6 ? 3.664 4.07 -1.84 1 93.81 6 HIS B C 1
ATOM 1091 O O . HIS B 1 6 ? 3.186 4.836 -0.999 1 93.81 6 HIS B O 1
ATOM 1097 N N . ILE B 1 7 ? 3.975 2.836 -1.667 1 94.19 7 ILE B N 1
ATOM 1098 C CA . ILE B 1 7 ? 3.984 2.154 -0.377 1 94.19 7 ILE B CA 1
ATOM 1099 C C . ILE B 1 7 ? 5.367 1.56 -0.117 1 94.19 7 ILE B C 1
ATOM 1101 O O . ILE B 1 7 ? 5.949 0.919 -0.996 1 94.19 7 ILE B O 1
ATOM 1105 N N . GLY B 1 8 ? 5.82 1.821 1.029 1 94.12 8 GLY B N 1
ATOM 1106 C CA . GLY B 1 8 ? 7.121 1.281 1.396 1 94.12 8 GLY B CA 1
ATOM 1107 C C . GLY B 1 8 ? 7.082 0.439 2.658 1 94.12 8 GLY B C 1
ATOM 1108 O O . GLY B 1 8 ? 6.371 0.769 3.609 1 94.12 8 GLY B O 1
ATOM 1109 N N . PHE B 1 9 ? 7.867 -0.611 2.662 1 92.88 9 PHE B N 1
ATOM 1110 C CA . PHE B 1 9 ? 7.992 -1.407 3.877 1 92.88 9 PHE B CA 1
ATOM 1111 C C . PHE B 1 9 ? 9.32 -2.158 3.896 1 92.88 9 PHE B C 1
ATOM 1113 O O . PHE B 1 9 ? 9.961 -2.324 2.855 1 92.88 9 PHE B O 1
ATOM 1120 N N . LYS B 1 10 ? 9.641 -2.646 5.055 1 91 10 LYS B N 1
ATOM 1121 C CA . LYS B 1 10 ? 10.953 -3.26 5.254 1 91 10 LYS B CA 1
ATOM 1122 C C . LYS B 1 10 ? 10.906 -4.758 4.977 1 91 10 LYS B C 1
ATOM 1124 O O . LYS B 1 10 ? 9.922 -5.426 5.312 1 91 10 LYS B O 1
ATOM 1129 N N . ALA B 1 11 ? 11.992 -5.215 4.422 1 91.62 11 ALA B N 1
ATOM 1130 C CA . ALA B 1 11 ? 12.266 -6.648 4.336 1 91.62 11 ALA B CA 1
ATOM 1131 C C . ALA B 1 11 ? 13.383 -7.051 5.297 1 91.62 11 ALA B C 1
ATOM 1133 O O . ALA B 1 11 ? 14.367 -6.332 5.449 1 91.62 11 ALA B O 1
ATOM 1134 N N . ARG B 1 12 ? 13.219 -8.109 5.938 1 89.31 12 ARG B N 1
ATOM 1135 C CA . ARG B 1 12 ? 14.25 -8.609 6.844 1 89.31 12 ARG B CA 1
ATOM 1136 C C . ARG B 1 12 ? 15.508 -9.008 6.074 1 89.31 12 ARG B C 1
ATOM 1138 O O . ARG B 1 12 ? 16.625 -8.773 6.543 1 89.31 12 ARG B O 1
ATOM 1145 N N . ASP B 1 13 ? 15.414 -9.688 4.996 1 91.69 13 ASP B N 1
ATOM 1146 C CA . ASP B 1 13 ? 16.469 -10.086 4.062 1 91.69 13 ASP B CA 1
ATOM 1147 C C . ASP B 1 13 ? 16.156 -9.602 2.646 1 91.69 13 ASP B C 1
ATOM 1149 O O . ASP B 1 13 ? 15.367 -10.227 1.935 1 91.69 13 ASP B O 1
ATOM 1153 N N . ILE B 1 14 ? 16.797 -8.555 2.264 1 93 14 ILE B N 1
ATOM 1154 C CA . ILE B 1 14 ? 16.453 -7.855 1.027 1 93 14 ILE B CA 1
ATOM 1155 C C . ILE B 1 14 ? 16.734 -8.766 -0.169 1 93 14 ILE B C 1
ATOM 1157 O O . ILE B 1 14 ? 15.977 -8.758 -1.147 1 93 14 ILE B O 1
ATOM 1161 N N . ASN B 1 15 ? 17.797 -9.523 -0.109 1 93.31 15 ASN B N 1
ATOM 1162 C CA . ASN B 1 15 ? 18.125 -10.398 -1.228 1 93.31 15 ASN B CA 1
ATOM 1163 C C . ASN B 1 15 ? 17.078 -11.492 -1.402 1 93.31 15 ASN B C 1
ATOM 1165 O O . ASN B 1 15 ? 16.672 -11.805 -2.525 1 93.31 15 ASN B O 1
ATOM 1169 N N . ARG B 1 16 ? 16.703 -12.047 -0.31 1 94.75 16 ARG B N 1
ATOM 1170 C CA . ARG B 1 16 ? 15.656 -13.062 -0.351 1 94.75 16 ARG B CA 1
ATOM 1171 C C . ARG B 1 16 ? 14.344 -12.484 -0.878 1 94.75 16 ARG B C 1
ATOM 1173 O O . ARG B 1 16 ? 13.672 -13.109 -1.703 1 94.75 16 ARG B O 1
ATOM 1180 N N . SER B 1 17 ? 13.984 -11.359 -0.389 1 95.75 17 SER B N 1
ATOM 1181 C CA . SER B 1 17 ? 12.766 -10.695 -0.842 1 95.75 17 SER B CA 1
ATOM 1182 C C . SER B 1 17 ? 12.844 -10.352 -2.326 1 95.75 17 SER B C 1
ATOM 1184 O O . SER B 1 17 ? 11.898 -10.578 -3.072 1 95.75 17 SER B O 1
ATOM 1186 N N . LEU B 1 18 ? 13.945 -9.789 -2.703 1 96.44 18 LEU B N 1
ATOM 1187 C CA . LEU B 1 18 ? 14.117 -9.43 -4.109 1 96.44 18 LEU B CA 1
ATOM 1188 C C . LEU B 1 18 ? 13.93 -10.648 -5.004 1 96.44 18 LEU B C 1
ATOM 1190 O O . LEU B 1 18 ? 13.195 -10.586 -5.992 1 96.44 18 LEU B O 1
ATOM 1194 N N . SER B 1 19 ? 14.586 -11.734 -4.688 1 97.06 19 SER B N 1
ATOM 1195 C CA . SER B 1 19 ? 14.477 -12.953 -5.477 1 97.06 19 SER B CA 1
ATOM 1196 C C . SER B 1 19 ? 13.031 -13.43 -5.57 1 97.06 19 SER B C 1
ATOM 1198 O O . SER B 1 19 ? 12.57 -13.836 -6.641 1 97.06 19 SER B O 1
ATOM 1200 N N . PHE B 1 20 ? 12.344 -13.359 -4.484 1 98.31 20 PHE B N 1
ATOM 1201 C CA . PHE B 1 20 ? 10.938 -13.758 -4.43 1 98.31 20 PHE B CA 1
ATOM 1202 C C . PHE B 1 20 ? 10.094 -12.898 -5.363 1 98.31 20 PHE B C 1
ATOM 1204 O O . PHE B 1 20 ? 9.367 -13.422 -6.211 1 98.31 20 PHE B O 1
ATOM 1211 N N . TYR B 1 21 ? 10.164 -11.633 -5.215 1 98.38 21 TYR B N 1
ATOM 1212 C CA . TYR B 1 21 ? 9.328 -10.711 -5.984 1 98.38 21 TYR B CA 1
ATOM 1213 C C . TYR B 1 21 ? 9.703 -10.75 -7.461 1 98.38 21 TYR B C 1
ATOM 1215 O O . TYR B 1 21 ? 8.836 -10.641 -8.328 1 98.38 21 TYR B O 1
ATOM 1223 N N . GLU B 1 22 ? 10.984 -10.914 -7.785 1 98.12 22 GLU B N 1
ATOM 1224 C CA . GLU B 1 22 ? 11.414 -11.031 -9.172 1 98.12 22 GLU B CA 1
ATOM 1225 C C . GLU B 1 22 ? 10.805 -12.266 -9.836 1 98.12 22 GLU B C 1
ATOM 1227 O O . GLU B 1 22 ? 10.57 -12.273 -11.047 1 98.12 22 GLU B O 1
ATOM 1232 N N . SER B 1 23 ? 10.602 -13.219 -9.094 1 98.5 23 SER B N 1
ATOM 1233 C CA . SER B 1 23 ? 10.078 -14.469 -9.625 1 98.5 23 SER B CA 1
ATOM 1234 C C . SER B 1 23 ? 8.586 -14.359 -9.938 1 98.5 23 SER B C 1
ATOM 1236 O O . SER B 1 23 ? 8.133 -14.82 -10.984 1 98.5 23 SER B O 1
ATOM 1238 N N . CYS B 1 24 ? 7.812 -13.695 -9.109 1 98.44 24 CYS B N 1
ATOM 1239 C CA . CYS B 1 24 ? 6.367 -13.875 -9.219 1 98.44 24 CYS B CA 1
ATOM 1240 C C . CYS B 1 24 ? 5.703 -12.617 -9.773 1 98.44 24 CYS B C 1
ATOM 1242 O O . CYS B 1 24 ? 4.652 -12.703 -10.414 1 98.44 24 CYS B O 1
ATOM 1244 N N . MET B 1 25 ? 6.27 -11.469 -9.594 1 98.06 25 MET B N 1
ATOM 1245 C CA . MET B 1 25 ? 5.602 -10.234 -9.977 1 98.06 25 MET B CA 1
ATOM 1246 C C . MET B 1 25 ? 5.484 -10.133 -11.5 1 98.06 25 MET B C 1
ATOM 1248 O O . MET B 1 25 ? 4.465 -9.672 -12.016 1 98.06 25 MET B O 1
ATOM 1252 N N . PRO B 1 26 ? 6.523 -10.578 -12.289 1 97.44 26 PRO B N 1
ATOM 1253 C CA . PRO B 1 26 ? 6.398 -10.492 -13.742 1 97.44 26 PRO B CA 1
ATOM 1254 C C . PRO B 1 26 ? 5.223 -11.305 -14.281 1 97.44 26 PRO B C 1
ATOM 1256 O O . PRO B 1 26 ? 4.672 -10.969 -15.336 1 97.44 26 PRO B O 1
ATOM 1259 N N . GLU B 1 27 ? 4.832 -12.281 -13.594 1 97.88 27 GLU B N 1
ATOM 1260 C CA . GLU B 1 27 ? 3.689 -13.086 -14.016 1 97.88 27 GLU B CA 1
ATOM 1261 C C . GLU B 1 27 ? 2.408 -12.258 -14.039 1 97.88 27 GLU B C 1
ATOM 1263 O O . GLU B 1 27 ? 1.421 -12.641 -14.664 1 97.88 27 GLU B O 1
ATOM 1268 N N . LEU B 1 28 ? 2.418 -11.148 -13.336 1 96.75 28 LEU B N 1
ATOM 1269 C CA . LEU B 1 28 ? 1.279 -10.242 -13.297 1 96.75 28 LEU B CA 1
ATOM 1270 C C . LEU B 1 28 ? 1.538 -9.008 -14.156 1 96.75 28 LEU B C 1
ATOM 1272 O O . LEU B 1 28 ? 0.818 -8.016 -14.062 1 96.75 28 LEU B O 1
ATOM 1276 N N . GLY B 1 29 ? 2.625 -9.031 -14.883 1 94.62 29 GLY B N 1
ATOM 1277 C CA . GLY B 1 29 ? 2.965 -7.918 -15.75 1 94.62 29 GLY B CA 1
ATOM 1278 C C . GLY B 1 29 ? 3.617 -6.766 -15.008 1 94.62 29 GLY B C 1
ATOM 1279 O O . GLY B 1 29 ? 3.619 -5.633 -15.492 1 94.62 29 GLY B O 1
ATOM 1280 N N . LEU B 1 30 ? 4.094 -7.016 -13.828 1 96.56 30 LEU B N 1
ATOM 1281 C CA . LEU B 1 30 ? 4.734 -5.969 -13.039 1 96.56 30 LEU B CA 1
ATOM 1282 C C . LEU B 1 30 ? 6.254 -6.047 -13.164 1 96.56 30 LEU B C 1
ATOM 1284 O O . LEU B 1 30 ? 6.812 -7.137 -13.312 1 96.56 30 LEU B O 1
ATOM 1288 N N . ASP B 1 31 ? 6.828 -4.887 -13.031 1 96.12 31 ASP B N 1
ATOM 1289 C CA . ASP B 1 31 ? 8.281 -4.789 -13.078 1 96.12 31 ASP B CA 1
ATOM 1290 C C . ASP B 1 31 ? 8.883 -4.77 -11.672 1 96.12 31 ASP B C 1
ATOM 1292 O O . ASP B 1 31 ? 8.32 -4.156 -10.758 1 96.12 31 ASP B O 1
ATOM 1296 N N . VAL B 1 32 ? 10.016 -5.461 -11.562 1 96.75 32 VAL B N 1
ATOM 1297 C CA . VAL B 1 32 ? 10.836 -5.375 -10.359 1 96.75 32 VAL B CA 1
ATOM 1298 C C . VAL B 1 32 ? 12.172 -4.715 -10.688 1 96.75 32 VAL B C 1
ATOM 1300 O O . VAL B 1 32 ? 12.914 -5.199 -11.539 1 96.75 32 VAL B O 1
ATOM 1303 N N . ILE B 1 33 ? 12.414 -3.627 -9.945 1 95 33 ILE B N 1
ATOM 1304 C CA . ILE B 1 33 ? 13.609 -2.844 -10.242 1 95 33 ILE B CA 1
ATOM 1305 C C . ILE B 1 33 ? 14.516 -2.793 -9.008 1 95 33 ILE B C 1
ATOM 1307 O O . ILE B 1 33 ? 14.203 -2.105 -8.031 1 95 33 ILE B O 1
ATOM 1311 N N . ALA B 1 34 ? 15.656 -3.447 -9.078 1 93.31 34 ALA B N 1
ATOM 1312 C CA . ALA B 1 34 ? 16.609 -3.463 -7.965 1 93.31 34 ALA B CA 1
ATOM 1313 C C . ALA B 1 34 ? 17.328 -2.123 -7.8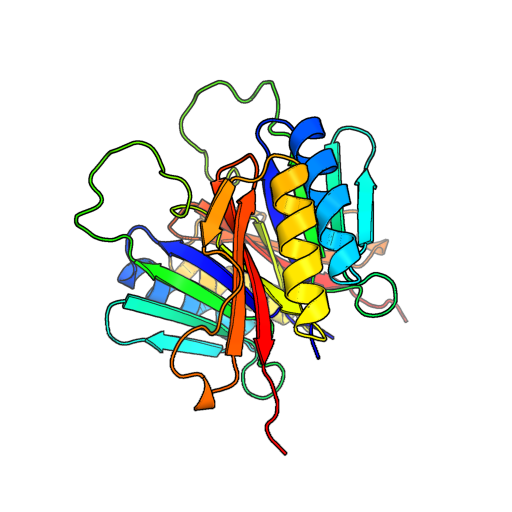44 1 93.31 34 ALA B C 1
ATOM 1315 O O . ALA B 1 34 ? 17.688 -1.514 -8.852 1 93.31 34 ALA B O 1
ATOM 1316 N N . ARG B 1 35 ? 17.375 -1.702 -6.605 1 83.88 35 ARG B N 1
ATOM 1317 C CA . ARG B 1 35 ? 18.141 -0.498 -6.324 1 83.88 35 ARG B CA 1
ATOM 1318 C C . ARG B 1 35 ? 19.422 -0.835 -5.562 1 83.88 35 ARG B C 1
ATOM 1320 O O . ARG B 1 35 ? 19.438 -1.759 -4.746 1 83.88 35 ARG B O 1
ATOM 1327 N N . SER B 1 36 ? 20.484 -0.442 -6.012 1 66 36 SER B N 1
ATOM 1328 C CA . SER B 1 36 ? 21.812 -0.732 -5.477 1 66 36 SER B CA 1
ATOM 1329 C C . SER B 1 36 ? 21.828 -0.638 -3.953 1 66 36 SER B C 1
ATOM 1331 O O . SER B 1 36 ? 21.719 0.456 -3.393 1 66 36 SER B O 1
ATOM 1333 N N . GLY B 1 37 ? 21.703 -1.779 -3.25 1 59.84 37 GLY B N 1
ATOM 1334 C CA . GLY B 1 37 ? 22.047 -2.061 -1.862 1 59.84 37 GLY B CA 1
ATOM 1335 C C . GLY B 1 37 ? 20.969 -1.612 -0.89 1 59.84 37 GLY B C 1
ATOM 1336 O O . GLY B 1 37 ? 21.078 -1.848 0.316 1 59.84 37 GLY B O 1
ATOM 1337 N N . SER B 1 38 ? 19.922 -1.022 -1.278 1 79.94 38 SER B N 1
ATOM 1338 C CA . SER B 1 38 ? 19.125 -0.538 -0.155 1 79.94 38 SER B CA 1
ATOM 1339 C C . SER B 1 38 ? 17.672 -0.957 -0.291 1 79.94 38 SER B C 1
ATOM 1341 O O . SER B 1 38 ? 16.875 -0.802 0.646 1 79.94 38 SER B O 1
ATOM 1343 N N . GLY B 1 39 ? 17.391 -1.626 -1.58 1 93.75 39 GLY B N 1
ATOM 1344 C CA . GLY B 1 39 ? 16.016 -2.021 -1.749 1 93.75 39 GLY B CA 1
ATOM 1345 C C . GLY B 1 39 ? 15.609 -2.184 -3.203 1 93.75 39 GLY B C 1
ATOM 1346 O O . GLY B 1 39 ? 16.453 -2.402 -4.066 1 93.75 39 GLY B O 1
ATOM 1347 N N . PHE B 1 40 ? 14.398 -2.346 -3.473 1 96.5 40 PHE B N 1
ATOM 1348 C CA . PHE B 1 40 ? 13.891 -2.482 -4.832 1 96.5 40 PHE B CA 1
ATOM 1349 C C . PHE B 1 40 ? 12.461 -1.971 -4.926 1 96.5 40 PHE B C 1
ATOM 1351 O O . PHE B 1 40 ? 11.82 -1.706 -3.906 1 96.5 40 PHE B O 1
ATOM 1358 N N . PHE B 1 41 ? 12.062 -1.761 -6.156 1 96 41 PHE B N 1
ATOM 1359 C CA . PHE B 1 41 ? 10.719 -1.298 -6.457 1 96 41 PHE B CA 1
ATOM 1360 C C . PHE B 1 41 ? 9.93 -2.373 -7.191 1 96 41 PHE B C 1
ATOM 1362 O O . PHE B 1 41 ? 10.5 -3.186 -7.918 1 96 41 PHE B O 1
ATOM 1369 N N . VAL B 1 42 ? 8.656 -2.41 -6.973 1 96.56 42 VAL B N 1
ATOM 1370 C CA . VAL B 1 42 ? 7.699 -3.156 -7.781 1 96.56 42 VAL B CA 1
ATOM 1371 C C . VAL B 1 42 ? 6.68 -2.195 -8.391 1 96.56 42 VAL B C 1
ATOM 1373 O O . VAL B 1 42 ? 6.039 -1.423 -7.676 1 96.56 42 VAL B O 1
ATOM 1376 N N . SER B 1 43 ? 6.52 -2.188 -9.727 1 94.19 43 SER B N 1
ATOM 1377 C CA . SER B 1 43 ? 5.617 -1.229 -10.359 1 94.19 43 SER B CA 1
ATOM 1378 C C . SER B 1 43 ? 5.102 -1.755 -11.695 1 94.19 43 SER B C 1
ATOM 1380 O O . SER B 1 43 ? 5.539 -2.807 -12.164 1 94.19 43 SER B O 1
ATOM 1382 N N . GLY B 1 44 ? 4.059 -0.999 -12.188 1 92.25 44 GLY B N 1
ATOM 1383 C CA . GLY B 1 44 ? 3.57 -1.283 -13.531 1 92.25 44 GLY B CA 1
ATOM 1384 C C . GLY B 1 44 ? 4.449 -0.699 -14.617 1 92.25 44 GLY B C 1
ATOM 1385 O O . GLY B 1 44 ? 4.059 -0.668 -15.789 1 92.25 44 GLY B O 1
ATOM 1386 N N . GLY B 1 45 ? 5.496 -0.168 -14.219 1 87.75 45 GLY B N 1
ATOM 1387 C CA . GLY B 1 45 ? 6.41 0.41 -15.188 1 87.75 45 GLY B CA 1
ATOM 1388 C C . GLY B 1 45 ? 5.84 1.62 -15.906 1 87.75 45 GLY B C 1
ATOM 1389 O O . GLY B 1 45 ? 5.184 2.461 -15.281 1 87.75 45 GLY B O 1
ATOM 1390 N N . GLU B 1 46 ? 6.121 1.683 -17.219 1 84.12 46 GLU B N 1
ATOM 1391 C CA . GLU B 1 46 ? 5.695 2.824 -18.016 1 84.12 46 GLU B CA 1
ATOM 1392 C C . GLU B 1 46 ? 4.176 2.889 -18.125 1 84.12 46 GLU B C 1
ATOM 1394 O O . GLU B 1 46 ? 3.602 3.971 -18.266 1 84.12 46 GLU B O 1
ATOM 1399 N N . ARG B 1 47 ? 3.582 1.766 -18.062 1 81.56 47 ARG B N 1
ATOM 1400 C CA . ARG B 1 47 ? 2.131 1.7 -18.203 1 81.56 47 ARG B CA 1
ATOM 1401 C C . ARG B 1 47 ? 1.434 2.262 -16.969 1 81.56 47 ARG B C 1
ATOM 1403 O O . ARG B 1 47 ? 0.333 2.809 -17.062 1 81.56 47 ARG B O 1
ATOM 1410 N N . ALA B 1 48 ? 2.043 2.109 -15.867 1 83.62 48 ALA B N 1
ATOM 1411 C CA . ALA B 1 48 ? 1.492 2.553 -14.586 1 83.62 48 ALA B CA 1
ATOM 1412 C C . ALA B 1 48 ? 2.598 2.762 -13.555 1 83.62 48 ALA B C 1
ATOM 1414 O O . ALA B 1 48 ? 2.811 1.916 -12.688 1 83.62 48 ALA B O 1
ATOM 1415 N N . PRO B 1 49 ? 3.174 3.934 -13.68 1 85.44 49 PRO B N 1
ATOM 1416 C CA . PRO B 1 49 ? 4.344 4.145 -12.82 1 85.44 49 PRO B CA 1
ATOM 1417 C C . PRO B 1 49 ? 3.98 4.27 -11.344 1 85.44 49 PRO B C 1
ATOM 1419 O O . PRO B 1 49 ? 4.828 4.055 -10.477 1 85.44 49 PRO B O 1
ATOM 1422 N N . VAL B 1 50 ? 2.666 4.707 -11.219 1 87.88 50 VAL B N 1
ATOM 1423 C CA . VAL B 1 50 ? 2.193 4.82 -9.844 1 87.88 50 VAL B CA 1
ATOM 1424 C C . VAL B 1 50 ? 0.823 4.164 -9.703 1 87.88 50 VAL B C 1
ATOM 1426 O O . VAL B 1 50 ? 0.045 4.133 -10.664 1 87.88 50 VAL B O 1
ATOM 1429 N N . PRO B 1 51 ? 0.519 3.562 -8.469 1 91.31 51 PRO B N 1
ATOM 1430 C CA . PRO B 1 51 ? 1.441 3.484 -7.332 1 91.31 51 PRO B CA 1
ATOM 1431 C C . PRO B 1 51 ? 2.518 2.418 -7.516 1 91.31 51 PRO B C 1
ATOM 1433 O O . PRO B 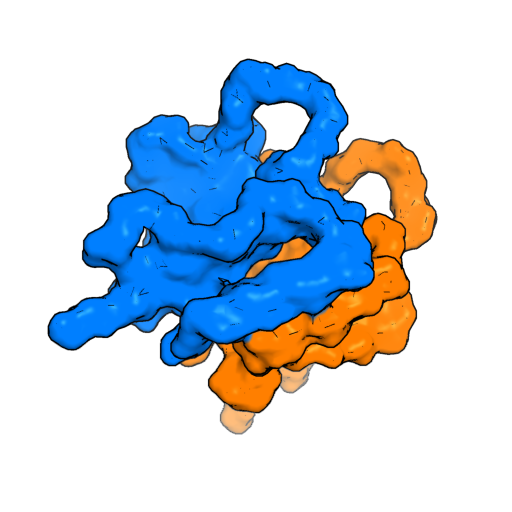1 51 ? 2.404 1.568 -8.406 1 91.31 51 PRO B O 1
ATOM 1436 N N . PHE B 1 52 ? 3.625 2.525 -6.758 1 94 52 PHE B N 1
ATOM 1437 C CA . PHE B 1 52 ? 4.637 1.476 -6.746 1 94 52 PHE B CA 1
ATOM 1438 C C . PHE B 1 52 ? 4.98 1.069 -5.32 1 94 52 PHE B C 1
ATOM 1440 O O . PHE B 1 52 ? 4.66 1.789 -4.371 1 94 52 PHE B O 1
ATOM 1447 N N . LEU B 1 53 ? 5.551 -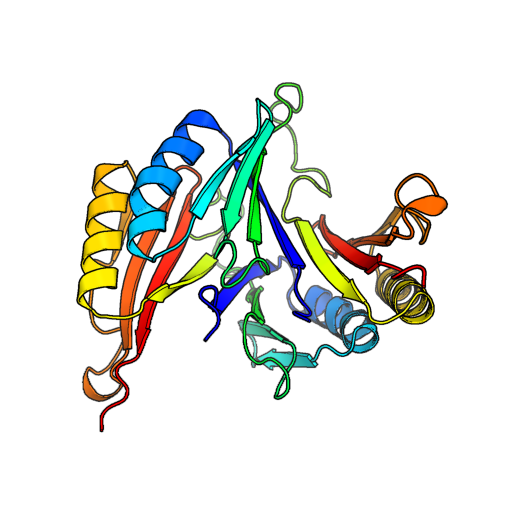0.116 -5.195 1 95.81 53 LEU B N 1
ATOM 1448 C CA . LEU B 1 53 ? 6.07 -0.592 -3.92 1 95.81 53 LEU B CA 1
ATOM 1449 C C . LEU B 1 53 ? 7.559 -0.276 -3.789 1 95.81 53 LEU B C 1
ATOM 1451 O O . LEU B 1 53 ? 8.312 -0.427 -4.75 1 95.81 53 LEU B O 1
ATOM 1455 N N . TRP B 1 54 ? 7.898 0.215 -2.631 1 95.44 54 TRP B N 1
ATOM 1456 C CA . TRP B 1 54 ? 9.289 0.389 -2.221 1 95.44 54 TRP B CA 1
ATOM 1457 C C . TRP B 1 54 ? 9.633 -0.542 -1.065 1 95.44 54 TRP B C 1
ATOM 1459 O O . TRP B 1 54 ? 9.219 -0.313 0.073 1 95.44 54 TRP B O 1
ATOM 1469 N N . ILE B 1 55 ? 10.367 -1.591 -1.394 1 95.62 55 ILE B N 1
ATOM 1470 C CA . ILE B 1 55 ? 10.789 -2.557 -0.385 1 95.62 55 ILE B CA 1
ATOM 1471 C C . ILE B 1 55 ? 12.266 -2.361 -0.07 1 95.62 55 ILE B C 1
ATOM 1473 O O . ILE B 1 55 ? 13.109 -2.346 -0.976 1 95.62 55 ILE B O 1
ATOM 1477 N N . TYR B 1 56 ? 12.547 -2.193 1.211 1 92.94 56 TYR B N 1
ATOM 1478 C CA . TYR B 1 56 ? 13.906 -1.8 1.544 1 92.94 56 TYR B CA 1
ATOM 1479 C C . TYR B 1 56 ? 14.398 -2.533 2.787 1 92.94 56 TYR B C 1
ATOM 1481 O O . TYR B 1 56 ? 13.609 -3.148 3.506 1 92.94 56 TYR B O 1
ATOM 1489 N N . GLY B 1 57 ? 15.742 -2.617 2.812 1 82.62 57 GLY B N 1
ATOM 1490 C CA . GLY B 1 57 ? 16.344 -3.344 3.918 1 82.62 57 GLY B CA 1
ATOM 1491 C C . GLY B 1 57 ? 16.281 -2.59 5.234 1 82.62 57 GLY B C 1
ATOM 1492 O O . GLY B 1 57 ? 16.141 -1.366 5.246 1 82.62 57 GLY B O 1
ATOM 1493 N N . GLY B 1 58 ? 16.078 -3.348 6.273 1 64.81 58 GLY B N 1
ATOM 1494 C CA . GLY B 1 58 ? 16.203 -2.723 7.578 1 64.81 58 GLY B CA 1
ATOM 1495 C C . GLY B 1 58 ? 17.609 -2.232 7.875 1 64.81 58 GLY B C 1
ATOM 1496 O O . GLY B 1 58 ? 18.562 -2.662 7.234 1 64.81 58 GLY B O 1
ATOM 1497 N N . ASP B 1 59 ? 17.844 -1.013 8.258 1 53.38 59 ASP B N 1
ATOM 1498 C CA . ASP B 1 59 ? 19.156 -0.71 8.805 1 53.38 59 ASP B CA 1
ATOM 1499 C C . ASP B 1 59 ? 19.688 -1.881 9.633 1 53.38 59 ASP B C 1
ATOM 1501 O O . ASP B 1 59 ? 19 -2.393 10.516 1 53.38 59 ASP B O 1
ATOM 1505 N N . PRO B 1 60 ? 20.812 -2.547 9.117 1 45.56 60 PRO B N 1
ATOM 1506 C CA . PRO B 1 60 ? 21.391 -3.555 10 1 45.56 60 PRO B CA 1
ATOM 1507 C C . PRO B 1 60 ? 21.422 -3.109 11.461 1 45.56 60 PRO B C 1
ATOM 1509 O O . PRO B 1 60 ? 21.453 -3.947 12.367 1 45.56 60 PRO B O 1
ATOM 1512 N N . ALA B 1 61 ? 21.984 -1.881 11.594 1 43.62 61 ALA B N 1
ATOM 1513 C CA . ALA B 1 61 ? 22.141 -1.417 12.969 1 43.62 61 ALA B CA 1
ATOM 1514 C C . ALA B 1 61 ? 20.797 -1.43 13.703 1 43.62 61 ALA B C 1
ATOM 1516 O O . ALA B 1 61 ? 20.75 -1.152 14.906 1 43.62 61 ALA B O 1
ATOM 1517 N N . GLY B 1 62 ? 19.75 -1.237 13.125 1 44.03 62 GLY B N 1
ATOM 1518 C CA . GLY B 1 62 ? 18.5 -1.329 13.867 1 44.03 62 GLY B CA 1
ATOM 1519 C C . GLY B 1 62 ? 18.281 -2.697 14.477 1 44.03 62 GLY B C 1
ATOM 1520 O O . GLY B 1 62 ? 17.844 -3.627 13.789 1 44.03 62 GLY B O 1
ATOM 1521 N N . GLU B 1 63 ? 19.125 -3.053 15.273 1 40.19 63 GLU B N 1
ATOM 1522 C CA . GLU B 1 63 ? 19.047 -4.164 16.219 1 40.19 63 GLU B CA 1
ATOM 1523 C C . GLU B 1 63 ? 17.594 -4.559 16.5 1 40.19 63 GLU B C 1
ATOM 1525 O O . GLU B 1 63 ? 16.672 -3.791 16.203 1 40.19 63 GLU B O 1
ATOM 1530 N N . HIS B 1 64 ? 17.469 -5.707 17.312 1 42.25 64 HIS B N 1
ATOM 1531 C CA . HIS B 1 64 ? 16.438 -6.527 17.969 1 42.25 64 HIS B CA 1
ATOM 1532 C C . HIS B 1 64 ? 15.297 -5.672 18.484 1 42.25 64 HIS B C 1
ATOM 1534 O O . HIS B 1 64 ? 14.422 -6.168 19.203 1 42.25 64 HIS B O 1
ATOM 1540 N N . GLY B 1 65 ? 15.414 -4.246 18.578 1 44.47 65 GLY B N 1
ATOM 1541 C CA . GLY B 1 65 ? 14.477 -3.613 19.484 1 44.47 65 GLY B CA 1
ATOM 1542 C C . GLY B 1 65 ? 13.094 -3.432 18.891 1 44.47 65 GLY B C 1
ATOM 1543 O O . GLY B 1 65 ? 12.828 -3.891 17.781 1 44.47 65 GLY B O 1
ATOM 1544 N N . GLU B 1 66 ? 12.133 -2.631 19.672 1 51.25 66 GLU B N 1
ATOM 1545 C CA . GLU B 1 66 ? 10.727 -2.264 19.5 1 51.25 66 GLU B CA 1
ATOM 1546 C C . GLU B 1 66 ? 10.523 -1.432 18.234 1 51.25 66 GLU B C 1
ATOM 1548 O O . GLU B 1 66 ? 11.328 -0.548 17.938 1 51.25 66 GLU B O 1
ATOM 1553 N N . ASP B 1 67 ? 9.93 -1.935 17.281 1 59.56 67 ASP B N 1
ATOM 1554 C CA . ASP B 1 67 ? 9.492 -1.17 16.125 1 59.56 67 ASP B CA 1
ATOM 1555 C C . ASP B 1 67 ? 9.234 0.289 16.484 1 59.56 67 ASP B C 1
ATOM 1557 O O . ASP B 1 67 ? 8.43 0.577 17.375 1 59.56 67 ASP B O 1
ATOM 1561 N N . ARG B 1 68 ? 10.211 1.062 16.062 1 65.25 68 ARG B N 1
ATOM 1562 C CA . ARG B 1 68 ? 10.016 2.494 16.266 1 65.25 68 ARG B CA 1
ATOM 1563 C C . ARG B 1 68 ? 9.07 3.062 15.203 1 65.25 68 ARG B C 1
ATOM 1565 O O . ARG B 1 68 ? 8.922 2.49 14.125 1 65.25 68 ARG B O 1
ATOM 1572 N N . PRO B 1 69 ? 8.344 4.117 15.656 1 60.19 69 PRO B N 1
ATOM 1573 C CA . PRO B 1 69 ? 7.59 4.797 14.602 1 60.19 69 PRO B CA 1
ATOM 1574 C C . PRO B 1 69 ? 8.422 5.059 13.352 1 60.19 69 PRO B C 1
ATOM 1576 O O . PRO B 1 69 ? 9.609 5.379 13.453 1 60.19 69 PRO B O 1
ATOM 1579 N N . GLY B 1 70 ? 7.977 4.734 12.195 1 62.5 70 GLY B N 1
ATOM 1580 C CA . GLY B 1 70 ? 8.664 4.898 10.93 1 62.5 70 GLY B CA 1
ATOM 1581 C C . GLY B 1 70 ? 9.273 3.609 10.406 1 62.5 70 GLY B C 1
ATOM 1582 O O . GLY B 1 70 ? 9.641 3.52 9.234 1 62.5 70 GLY B O 1
ATOM 1583 N N . ASP B 1 71 ? 9.383 2.611 11.352 1 65.06 71 ASP B N 1
ATOM 1584 C CA . ASP B 1 71 ? 9.914 1.316 10.938 1 65.06 71 ASP B CA 1
ATOM 1585 C C . ASP B 1 71 ? 8.828 0.452 10.305 1 65.06 71 ASP B C 1
ATOM 1587 O O . ASP B 1 71 ? 9.094 -0.667 9.859 1 65.06 71 ASP B O 1
ATOM 1591 N N . ARG B 1 72 ? 7.781 1.085 10.219 1 81.12 72 ARG B N 1
ATOM 1592 C CA . ARG B 1 72 ? 6.629 0.313 9.766 1 81.12 72 ARG B CA 1
ATOM 1593 C C . ARG B 1 72 ? 6.27 0.662 8.32 1 81.12 72 ARG B C 1
ATOM 1595 O O . ARG B 1 72 ? 7.148 0.761 7.465 1 81.12 72 ARG B O 1
ATOM 1602 N N . LEU B 1 73 ? 5.07 0.875 8.07 1 92.94 73 LEU B N 1
ATOM 1603 C CA . LEU B 1 73 ? 4.543 1.149 6.738 1 92.94 73 LEU B CA 1
ATOM 1604 C C . LEU B 1 73 ? 4.723 2.619 6.375 1 92.94 73 LEU B C 1
ATOM 1606 O O . LEU B 1 73 ? 4.504 3.502 7.207 1 92.94 73 LEU B O 1
ATOM 1610 N N . HIS B 1 74 ? 5.277 2.84 5.238 1 95 74 HIS B N 1
ATOM 1611 C CA . HIS B 1 74 ? 5.371 4.176 4.652 1 95 74 HIS B CA 1
ATOM 1612 C C . HIS B 1 74 ? 4.34 4.363 3.545 1 95 74 HIS B C 1
ATOM 1614 O O . HIS B 1 74 ? 4.41 3.697 2.51 1 95 74 HIS B O 1
ATOM 1620 N N . LEU B 1 75 ? 3.41 5.277 3.766 1 96.25 75 LEU B N 1
ATOM 1621 C CA . LEU B 1 75 ? 2.369 5.586 2.791 1 96.25 75 LEU B CA 1
ATOM 1622 C C . LEU B 1 75 ? 2.549 6.996 2.234 1 96.25 75 LEU B C 1
ATOM 1624 O O . LEU B 1 75 ? 2.516 7.973 2.988 1 96.25 75 LEU B O 1
ATOM 1628 N N . MET B 1 76 ? 2.74 7.066 0.962 1 96 76 MET B N 1
ATOM 1629 C CA . MET B 1 76 ? 2.893 8.383 0.353 1 96 76 MET B CA 1
ATOM 1630 C C . MET B 1 76 ? 1.688 8.719 -0.519 1 96 76 MET B C 1
ATOM 1632 O O . MET B 1 76 ? 1.36 7.984 -1.448 1 96 76 MET B O 1
ATOM 1636 N N . PHE B 1 77 ? 1.066 9.852 -0.247 1 96.62 77 PHE B N 1
ATOM 1637 C CA . PHE B 1 77 ? -0.064 10.383 -0.997 1 96.62 77 PHE B CA 1
ATOM 1638 C C . PHE B 1 77 ? 0.342 11.633 -1.772 1 96.62 77 PHE B C 1
ATOM 1640 O O . PHE B 1 77 ? 1.191 12.398 -1.32 1 96.62 77 PHE B O 1
ATOM 1647 N N . THR B 1 78 ? -0.329 11.781 -2.889 1 95.12 78 THR B N 1
ATOM 1648 C CA . THR B 1 78 ? -0.106 12.969 -3.703 1 95.12 78 THR B CA 1
ATOM 1649 C C . THR B 1 78 ? -1.09 14.078 -3.33 1 95.12 78 THR B C 1
ATOM 1651 O O . THR B 1 78 ? -2.297 13.836 -3.248 1 95.12 78 THR B O 1
ATOM 1654 N N . ALA B 1 79 ? -0.55 15.242 -3.076 1 96.69 79 ALA B N 1
ATOM 1655 C CA . ALA B 1 79 ? -1.372 16.422 -2.842 1 96.69 79 ALA B CA 1
ATOM 1656 C C . ALA B 1 79 ? -1.498 17.266 -4.109 1 96.69 79 ALA B C 1
ATOM 1658 O O . ALA B 1 79 ? -0.632 17.219 -4.984 1 96.69 79 ALA B O 1
ATOM 1659 N N . GLY B 1 80 ? -2.566 18.031 -4.203 1 95 80 GLY B N 1
ATOM 1660 C CA . GLY B 1 80 ? -2.816 18.844 -5.383 1 95 80 GLY B CA 1
ATOM 1661 C C . GLY B 1 80 ? -2.199 20.219 -5.297 1 95 80 GLY B C 1
ATOM 1662 O O . GLY B 1 80 ? -2.15 20.953 -6.293 1 95 80 GLY B O 1
ATOM 1663 N N . SER B 1 81 ? -1.737 20.625 -4.125 1 96.25 81 SER B N 1
ATOM 1664 C CA . SER B 1 81 ? -1.146 21.938 -3.895 1 96.25 81 SER B CA 1
ATOM 1665 C C . SER B 1 81 ? -0.371 21.969 -2.582 1 96.25 81 SER B C 1
ATOM 1667 O O . SER B 1 81 ? -0.484 21.047 -1.763 1 96.25 81 SER B O 1
ATOM 1669 N N . ARG B 1 82 ? 0.409 23.031 -2.447 1 97 82 ARG B N 1
ATOM 1670 C CA . ARG B 1 82 ? 1.094 23.234 -1.176 1 97 82 ARG B CA 1
ATOM 1671 C C . ARG B 1 82 ? 0.093 23.422 -0.041 1 97 82 ARG B C 1
ATOM 1673 O O . ARG B 1 82 ? 0.325 22.969 1.082 1 97 82 ARG B O 1
ATOM 1680 N N . GLU B 1 83 ? -0.96 24.141 -0.359 1 98.06 83 GLU B N 1
ATOM 1681 C CA . GLU B 1 83 ? -1.997 24.391 0.64 1 98.06 83 GLU B CA 1
ATOM 1682 C C . GLU B 1 83 ? -2.6 23.078 1.143 1 98.06 83 GLU B C 1
ATOM 1684 O O . GLU B 1 83 ? -2.9 22.938 2.33 1 98.06 83 GLU B O 1
ATOM 1689 N N . GLU B 1 84 ? -2.752 22.094 0.297 1 98.06 84 GLU B N 1
ATOM 1690 C CA . GLU B 1 84 ? -3.283 20.781 0.693 1 98.06 84 GLU B CA 1
ATOM 1691 C C . GLU B 1 84 ? -2.307 20.047 1.602 1 98.06 84 GLU B C 1
ATOM 1693 O O . GLU B 1 84 ? -2.721 19.359 2.539 1 98.06 84 GLU B O 1
ATOM 1698 N N . VAL B 1 85 ? -1.045 20.219 1.287 1 98.31 85 VAL B N 1
ATOM 1699 C CA . VAL B 1 85 ? -0.027 19.609 2.145 1 98.31 85 VAL B CA 1
ATOM 1700 C C . VAL B 1 85 ? -0.131 20.188 3.553 1 98.31 85 VAL B C 1
ATOM 1702 O O . VAL B 1 85 ? -0.133 19.453 4.539 1 98.31 85 VAL B O 1
ATOM 1705 N N . GLU B 1 86 ? -0.236 21.5 3.65 1 98.69 86 GLU B N 1
ATOM 1706 C CA . GLU B 1 86 ? -0.345 22.188 4.934 1 98.69 86 GLU B CA 1
ATOM 1707 C C . GLU B 1 86 ? -1.609 21.766 5.68 1 98.69 86 GLU B C 1
ATOM 1709 O O . GLU B 1 86 ? -1.571 21.516 6.883 1 98.69 86 GLU B O 1
ATOM 1714 N N . ALA B 1 87 ? -2.682 21.75 4.965 1 98.81 87 ALA B N 1
ATOM 1715 C CA . ALA B 1 87 ? -3.959 21.375 5.566 1 98.81 87 ALA B CA 1
ATOM 1716 C C . ALA B 1 87 ? -3.914 19.953 6.109 1 98.81 87 ALA B C 1
ATOM 1718 O O . ALA B 1 87 ? -4.387 19.688 7.219 1 98.81 87 ALA B O 1
ATOM 1719 N N . PHE B 1 88 ? -3.375 19.047 5.367 1 98.5 88 PHE B N 1
ATOM 1720 C CA . PHE B 1 88 ? -3.189 17.672 5.793 1 98.5 88 PHE B CA 1
ATOM 1721 C C . PHE B 1 88 ? -2.381 17.609 7.082 1 98.5 88 PHE B C 1
ATOM 1723 O O . PHE B 1 88 ? -2.781 16.938 8.039 1 98.5 88 PHE B O 1
ATOM 1730 N N . TYR B 1 89 ? -1.271 18.234 7.016 1 98.62 89 TYR B N 1
ATOM 1731 C CA . TYR B 1 89 ? -0.373 18.219 8.164 1 98.62 89 TYR B CA 1
ATOM 1732 C C . TYR B 1 89 ? -1.084 18.719 9.422 1 98.62 89 TYR B C 1
ATOM 1734 O O . TYR B 1 89 ? -1.057 18.047 10.461 1 98.62 89 TYR B O 1
ATOM 1742 N N . LYS B 1 90 ? -1.713 19.859 9.328 1 98.69 90 LYS B N 1
ATOM 1743 C CA . LYS B 1 90 ? -2.408 20.453 10.469 1 98.69 90 LYS B CA 1
ATOM 1744 C C . LYS B 1 90 ? -3.492 19.516 11 1 98.69 90 LYS B C 1
ATOM 1746 O O . LYS B 1 90 ? -3.605 19.297 12.203 1 98.69 90 LYS B O 1
ATOM 1751 N N . ALA B 1 91 ? -4.277 18.984 10.133 1 98.81 91 ALA B N 1
ATOM 1752 C CA . ALA B 1 91 ? -5.363 18.078 10.516 1 98.81 91 ALA B CA 1
ATOM 1753 C C . ALA B 1 91 ? -4.82 16.812 11.188 1 98.81 91 ALA B C 1
ATOM 1755 O O . ALA B 1 91 ? -5.379 16.344 12.188 1 98.81 91 ALA B O 1
ATOM 1756 N N . ALA B 1 92 ? -3.771 16.266 10.664 1 98.5 92 ALA B N 1
ATOM 1757 C CA . ALA B 1 92 ? -3.176 15.039 11.195 1 98.5 92 ALA B CA 1
ATOM 1758 C C . ALA B 1 92 ? -2.641 15.258 12.609 1 98.5 92 ALA B C 1
ATOM 1760 O O . ALA B 1 92 ? -2.869 14.43 13.5 1 98.5 92 ALA B O 1
ATOM 1761 N N . ILE B 1 93 ? -1.974 16.375 12.734 1 98.25 93 ILE B N 1
ATOM 1762 C CA . ILE B 1 93 ? -1.395 16.688 14.031 1 98.25 93 ILE B CA 1
ATOM 1763 C C . ILE B 1 93 ? -2.51 16.922 15.047 1 98.25 93 ILE B C 1
ATOM 1765 O O . ILE B 1 93 ? -2.467 16.391 16.156 1 98.25 93 ILE B O 1
ATOM 1769 N N . ARG B 1 94 ? -3.441 17.656 14.68 1 98.12 94 ARG B N 1
ATOM 1770 C CA . ARG B 1 94 ? -4.574 17.938 15.555 1 98.12 94 ARG B CA 1
ATOM 1771 C C . ARG B 1 94 ? -5.27 16.641 15.977 1 98.12 94 ARG B C 1
ATOM 1773 O O . ARG B 1 94 ? -5.754 16.531 17.109 1 98.12 94 ARG B O 1
ATOM 1780 N N . ALA B 1 95 ? -5.246 15.688 15.125 1 98.19 95 ALA B N 1
ATOM 1781 C CA . ALA B 1 95 ? -5.961 14.43 15.359 1 98.19 9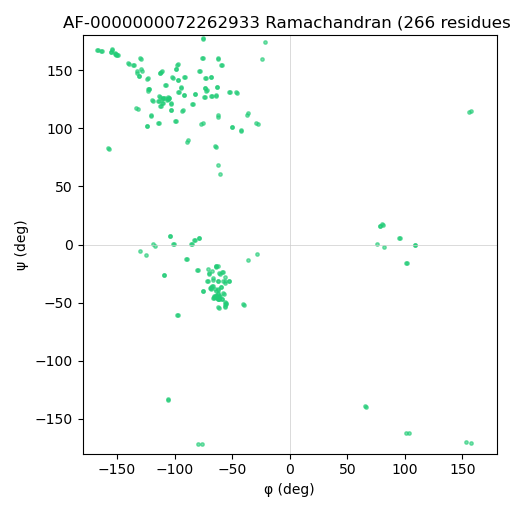5 ALA B CA 1
ATOM 1782 C C . ALA B 1 95 ? -5.109 13.461 16.172 1 98.19 95 ALA B C 1
ATOM 1784 O O . ALA B 1 95 ? -5.516 12.328 16.422 1 98.19 95 ALA B O 1
ATOM 1785 N N . GLY B 1 96 ? -3.953 13.844 16.531 1 96.94 96 GLY B N 1
ATOM 1786 C CA . GLY B 1 96 ? -3.148 13.023 17.422 1 96.94 96 GLY B CA 1
ATOM 1787 C C . GLY B 1 96 ? -1.964 12.375 16.734 1 96.94 96 GLY B C 1
ATOM 1788 O O . GLY B 1 96 ? -1.233 11.594 17.344 1 96.94 96 GLY B O 1
ATOM 1789 N N . GLY B 1 97 ? -1.825 12.625 15.461 1 96.69 97 GLY B N 1
ATOM 1790 C CA . GLY B 1 97 ? -0.605 12.172 14.812 1 96.69 97 GLY B CA 1
ATOM 1791 C C . GLY B 1 97 ? 0.646 12.812 15.383 1 96.69 97 GLY B C 1
ATOM 1792 O O . GLY B 1 97 ? 0.57 13.82 16.094 1 96.69 97 GLY B O 1
ATOM 1793 N N . LYS B 1 98 ? 1.758 12.133 15.109 1 95.75 98 LYS B N 1
ATOM 1794 C CA . LYS B 1 98 ? 3.033 12.664 15.578 1 95.75 98 LYS B CA 1
ATOM 1795 C C . LYS B 1 98 ? 3.801 13.336 14.438 1 95.75 98 LYS B C 1
ATOM 1797 O O . LYS B 1 98 ? 3.82 12.828 13.312 1 95.75 98 LYS B O 1
ATOM 1802 N N . ASP B 1 99 ? 4.434 14.32 14.773 1 92.62 99 ASP B N 1
ATOM 1803 C CA . ASP B 1 99 ? 5.23 15.086 13.812 1 92.62 99 ASP B CA 1
ATOM 1804 C C . ASP B 1 99 ? 6.508 14.336 13.445 1 92.62 99 ASP B C 1
ATOM 1806 O O . ASP B 1 99 ? 7.25 13.891 14.32 1 92.62 99 ASP B O 1
ATOM 1810 N N . SER B 1 100 ? 6.723 14.156 12.242 1 87.19 100 SER B N 1
ATOM 1811 C CA . SER B 1 100 ? 7.973 13.602 11.734 1 87.19 100 SER B CA 1
ATOM 1812 C C . SER B 1 100 ? 8.703 14.594 10.844 1 87.19 100 SER B C 1
ATOM 1814 O O . SER B 1 100 ? 9.805 14.32 10.359 1 87.19 100 SER B O 1
ATOM 1816 N N . GLY B 1 101 ? 8.188 15.703 10.625 1 85.75 101 GLY B N 1
ATOM 1817 C CA . GLY B 1 101 ? 8.703 16.781 9.797 1 85.75 101 GLY B CA 1
ATOM 1818 C C . GLY B 1 101 ? 7.621 17.734 9.312 1 85.75 101 GLY B C 1
ATOM 1819 O O . GLY B 1 101 ? 6.711 17.328 8.594 1 85.75 101 GLY B O 1
ATOM 1820 N N . SER B 1 102 ? 7.688 19 9.766 1 92.88 102 SER B N 1
ATOM 1821 C CA . SER B 1 102 ? 6.742 20.016 9.289 1 92.88 102 SER B CA 1
ATOM 1822 C C . SER B 1 102 ? 6.824 20.172 7.777 1 92.88 102 SER B C 1
ATOM 1824 O O . SER B 1 102 ? 7.832 19.812 7.164 1 92.88 102 SER B O 1
ATOM 1826 N N . PRO B 1 103 ? 5.73 20.625 7.184 1 97.69 103 PRO B N 1
ATOM 1827 C CA . PRO B 1 103 ? 5.738 20.812 5.73 1 97.69 103 PRO B CA 1
ATOM 1828 C C . PRO B 1 103 ? 6.914 21.672 5.254 1 97.69 103 PRO B C 1
ATOM 1830 O O . PRO B 1 103 ? 7.199 22.719 5.836 1 97.69 103 PRO B O 1
ATOM 1833 N N . SER B 1 104 ? 7.547 21.188 4.293 1 96.5 104 SER B N 1
ATOM 1834 C CA . SER B 1 104 ? 8.711 21.875 3.74 1 96.5 104 SER B CA 1
ATOM 1835 C C . SER B 1 104 ? 9.117 21.281 2.398 1 96.5 104 SER B C 1
ATOM 1837 O O . SER B 1 104 ? 8.625 20.219 2.004 1 96.5 104 SER B O 1
ATOM 1839 N N . TYR B 1 105 ? 9.969 21.969 1.693 1 95.31 105 TYR B N 1
ATOM 1840 C CA . TYR B 1 105 ? 10.602 21.391 0.514 1 95.31 105 TYR B CA 1
ATOM 1841 C C . TYR B 1 105 ? 11.547 20.25 0.902 1 95.31 105 TYR B C 1
ATOM 1843 O O . TYR B 1 105 ? 12.367 20.406 1.814 1 95.31 105 TYR B O 1
ATOM 1851 N N . GLN B 1 106 ? 11.234 19.094 0.135 1 92.94 106 GLN B N 1
ATOM 1852 C CA . GLN B 1 106 ? 12.094 17.938 0.367 1 92.94 106 GLN B CA 1
ATOM 1853 C C . GLN B 1 106 ? 13.305 17.953 -0.561 1 92.94 106 GLN B C 1
ATOM 1855 O O . GLN B 1 106 ? 13.219 17.516 -1.71 1 92.94 106 GLN B O 1
ATOM 1860 N N . GLY B 1 107 ? 14.352 18.578 -0.169 1 90.19 107 GLY B N 1
ATOM 1861 C CA . GLY B 1 107 ? 15.5 18.906 -1 1 90.19 107 GLY B CA 1
ATOM 1862 C C . GLY B 1 107 ? 15.547 20.359 -1.425 1 90.19 107 GLY B C 1
ATOM 1863 O O . GLY B 1 107 ? 14.891 21.203 -0.816 1 90.19 107 GLY B O 1
ATOM 1864 N N . PRO B 1 108 ? 16.359 20.594 -2.477 1 91.25 108 PRO B N 1
ATOM 1865 C CA . PRO B 1 108 ? 16.422 21.984 -2.967 1 91.25 108 PRO B CA 1
ATOM 1866 C C . PRO B 1 108 ? 15.078 22.484 -3.492 1 91.25 108 PRO B C 1
ATOM 1868 O O . PRO B 1 108 ? 14.359 21.734 -4.172 1 91.25 108 PRO B O 1
ATOM 1871 N N . GLU B 1 109 ? 14.852 23.656 -3.059 1 90.38 109 GLU B N 1
ATOM 1872 C CA . GLU B 1 109 ? 13.578 24.25 -3.447 1 90.38 109 GLU B CA 1
ATOM 1873 C C . GLU B 1 109 ? 13.383 24.203 -4.961 1 90.38 109 GLU B C 1
ATOM 1875 O O . GLU B 1 109 ? 12.258 24.047 -5.441 1 90.38 109 GLU B O 1
ATOM 1880 N N . GLU B 1 110 ? 14.453 24.281 -5.668 1 90.38 110 GLU B N 1
ATOM 1881 C CA . GLU B 1 110 ? 14.414 24.281 -7.129 1 90.38 110 GLU B CA 1
ATOM 1882 C C . GLU B 1 110 ? 13.844 22.984 -7.668 1 90.38 110 GLU B C 1
ATOM 1884 O O . GLU B 1 110 ? 13.367 22.922 -8.805 1 90.38 110 GLU B O 1
ATOM 1889 N N . MET B 1 111 ? 13.828 21.969 -6.887 1 90.06 111 MET B N 1
ATOM 1890 C CA . MET B 1 111 ? 13.297 20.672 -7.293 1 90.06 111 MET B CA 1
ATOM 1891 C C . MET B 1 111 ? 11.773 20.656 -7.199 1 90.06 111 MET B C 1
ATOM 1893 O O . MET B 1 111 ? 11.125 19.766 -7.762 1 90.06 111 MET B O 1
ATOM 1897 N N . GLY B 1 112 ? 11.203 21.562 -6.375 1 93.62 112 GLY B N 1
ATOM 1898 C CA . GLY B 1 112 ? 9.773 21.844 -6.383 1 93.62 112 GLY B CA 1
ATOM 1899 C C . GLY B 1 112 ? 8.961 20.781 -5.652 1 93.62 112 GLY B C 1
ATOM 1900 O O . GLY B 1 112 ? 7.762 20.641 -5.891 1 93.62 112 GLY B O 1
ATOM 1901 N N . TYR B 1 113 ? 9.633 19.969 -4.867 1 95.88 113 TYR B N 1
ATOM 1902 C CA . TYR B 1 113 ? 8.906 18.953 -4.133 1 95.88 113 TYR B CA 1
ATOM 1903 C C . TYR B 1 113 ? 8.648 19.391 -2.695 1 95.88 113 TYR B C 1
ATOM 1905 O O . TYR B 1 113 ? 9.578 19.438 -1.884 1 95.88 113 TYR B O 1
ATOM 1913 N N . TYR B 1 114 ? 7.406 19.75 -2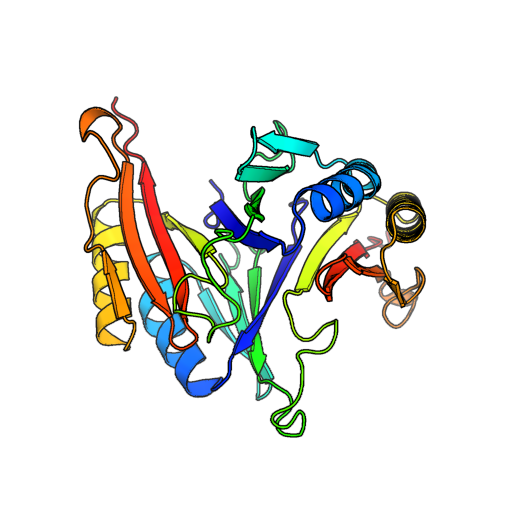.396 1 97.44 114 TYR B N 1
ATOM 1914 C CA . TYR B 1 114 ? 6.934 20.203 -1.091 1 97.44 114 TYR B CA 1
ATOM 1915 C C . TYR B 1 114 ? 6.117 19.109 -0.405 1 97.44 114 TYR B C 1
ATOM 1917 O O . TYR B 1 114 ? 5.184 18.562 -0.994 1 97.44 114 TYR B O 1
ATOM 1925 N N . ALA B 1 115 ? 6.543 18.734 0.901 1 98 115 ALA B N 1
ATOM 1926 C CA . ALA B 1 115 ? 5.863 17.594 1.507 1 98 115 ALA B CA 1
ATOM 1927 C C . ALA B 1 115 ? 5.816 17.734 3.027 1 98 115 ALA B C 1
ATOM 1929 O O . ALA B 1 115 ? 6.496 18.578 3.604 1 98 115 ALA B O 1
ATOM 1930 N N . ALA B 1 116 ? 4.98 16.984 3.607 1 97.81 116 ALA B N 1
ATOM 1931 C CA . ALA B 1 116 ? 4.914 16.766 5.051 1 97.81 116 ALA B CA 1
ATOM 1932 C C . ALA B 1 116 ? 4.84 15.273 5.371 1 97.81 116 ALA B C 1
ATOM 1934 O O . ALA B 1 116 ? 4.246 14.5 4.621 1 97.81 116 ALA B O 1
ATOM 1935 N N . LEU B 1 117 ? 5.465 14.898 6.465 1 96.69 117 LEU B N 1
ATOM 1936 C CA . LEU B 1 117 ? 5.402 13.539 6.984 1 96.69 117 LEU B CA 1
ATOM 1937 C C . LEU B 1 117 ? 4.863 13.523 8.406 1 96.69 117 LEU B C 1
ATOM 1939 O O . LEU B 1 117 ? 5.242 14.367 9.227 1 96.69 117 LEU B O 1
ATOM 1943 N N . VAL B 1 118 ? 3.953 12.641 8.68 1 96.94 118 VAL B N 1
ATOM 1944 C CA . VAL B 1 118 ? 3.4 12.453 10.016 1 96.94 118 VAL B CA 1
ATOM 1945 C C . VAL B 1 118 ? 3.312 10.961 10.328 1 96.94 118 VAL B C 1
ATOM 1947 O O . VAL B 1 118 ? 3.285 10.125 9.414 1 96.94 118 VAL B O 1
ATOM 1950 N N . PHE B 1 119 ? 3.336 10.633 11.609 1 96.5 119 PHE B N 1
ATOM 1951 C CA . PHE B 1 119 ? 3.08 9.258 12.031 1 96.5 119 PHE B CA 1
ATOM 1952 C C . PHE B 1 119 ? 1.627 9.086 12.453 1 96.5 119 PHE B C 1
ATOM 1954 O O . PHE B 1 119 ? 1.107 9.867 13.25 1 96.5 119 PHE B O 1
ATOM 1961 N N . ASP B 1 120 ? 1.015 8.062 11.93 1 96.5 120 ASP B N 1
ATOM 1962 C CA . ASP B 1 120 ? -0.341 7.762 12.383 1 96.5 120 ASP B CA 1
ATOM 1963 C C . ASP B 1 120 ? -0.329 7.109 13.766 1 96.5 120 ASP B C 1
ATOM 1965 O O . ASP B 1 120 ? 0.736 6.895 14.344 1 96.5 120 ASP B O 1
ATOM 1969 N N . PRO B 1 121 ? -1.444 6.812 14.375 1 94.25 121 PRO B N 1
ATOM 1970 C CA . PRO B 1 121 ? -1.511 6.309 15.742 1 94.25 121 PRO B CA 1
ATOM 1971 C C . PRO B 1 121 ? -0.728 5.012 15.938 1 94.25 121 PRO B C 1
ATOM 1973 O O . PRO B 1 121 ? -0.342 4.68 17.062 1 94.25 121 PRO B O 1
ATOM 1976 N N . ASP B 1 122 ? -0.498 4.25 14.883 1 91.94 122 ASP B N 1
ATOM 1977 C CA . ASP B 1 122 ? 0.201 2.973 15 1 91.94 122 ASP B CA 1
ATOM 1978 C C . ASP B 1 122 ? 1.66 3.105 14.57 1 91.94 122 ASP B C 1
ATOM 1980 O O . ASP B 1 122 ? 2.396 2.117 14.539 1 91.94 122 ASP B O 1
ATOM 1984 N N . GLY B 1 123 ? 2.033 4.266 14.195 1 93.5 123 GLY B N 1
ATOM 1985 C CA . GLY B 1 123 ? 3.434 4.516 13.898 1 93.5 123 GLY B CA 1
ATOM 1986 C C . GLY B 1 123 ? 3.756 4.395 12.414 1 93.5 123 GLY B C 1
ATOM 1987 O O . GLY B 1 123 ? 4.926 4.422 12.023 1 93.5 123 GLY B O 1
ATOM 1988 N N . ASN B 1 124 ? 2.814 4.203 11.547 1 94.31 124 ASN B N 1
ATOM 1989 C CA . ASN B 1 124 ? 3.031 4.27 10.102 1 94.31 124 ASN B CA 1
ATOM 1990 C C . ASN B 1 124 ? 3.336 5.691 9.648 1 94.31 124 ASN B C 1
ATOM 1992 O O . ASN B 1 124 ? 2.76 6.652 10.156 1 94.31 124 ASN B O 1
ATOM 1996 N N . THR B 1 125 ? 4.203 5.754 8.68 1 95.5 125 THR B N 1
ATOM 1997 C CA . THR B 1 125 ? 4.5 7.059 8.102 1 95.5 125 THR B CA 1
ATOM 1998 C C . THR B 1 125 ? 3.477 7.422 7.031 1 95.5 125 THR B C 1
ATOM 2000 O O . THR B 1 125 ? 3.281 6.676 6.07 1 95.5 125 THR B O 1
ATOM 2003 N N . LEU B 1 126 ? 2.803 8.508 7.203 1 97.06 126 LEU B N 1
ATOM 2004 C CA . LEU B 1 126 ? 2.008 9.125 6.152 1 97.06 126 LEU B CA 1
ATOM 2005 C C . LEU B 1 126 ? 2.725 10.344 5.578 1 97.06 126 LEU B C 1
ATOM 2007 O O . LEU B 1 126 ? 3.092 11.258 6.316 1 97.06 126 LEU B O 1
ATOM 2011 N N . GLU B 1 127 ? 2.951 10.281 4.344 1 97.38 127 GLU B N 1
ATOM 2012 C CA . GLU B 1 127 ? 3.557 11.391 3.613 1 97.38 127 GLU B CA 1
ATOM 2013 C C . GLU B 1 127 ? 2.572 12 2.621 1 97.38 127 GLU B C 1
ATOM 2015 O O . GLU B 1 127 ? 1.898 11.281 1.883 1 97.38 127 GLU B O 1
ATOM 2020 N N . ALA B 1 128 ? 2.354 13.281 2.633 1 97.75 128 ALA B N 1
ATOM 2021 C CA . ALA B 1 128 ? 1.664 14.039 1.597 1 97.75 128 ALA B CA 1
ATOM 2022 C C . ALA B 1 128 ? 2.633 14.961 0.854 1 97.75 128 ALA B C 1
ATOM 2024 O O . ALA B 1 128 ? 3.285 15.812 1.466 1 97.75 128 ALA B O 1
ATOM 2025 N N . GLY B 1 129 ? 2.703 14.766 -0.43 1 97.06 129 GLY B N 1
ATOM 2026 C CA . GLY B 1 129 ? 3.662 15.523 -1.22 1 97.06 129 GLY B CA 1
ATOM 2027 C C . GLY B 1 129 ? 3.037 16.203 -2.42 1 97.06 129 GLY B C 1
ATOM 2028 O O . GLY B 1 129 ? 2.082 15.703 -3.006 1 97.06 129 GLY B O 1
ATOM 2029 N N . PHE B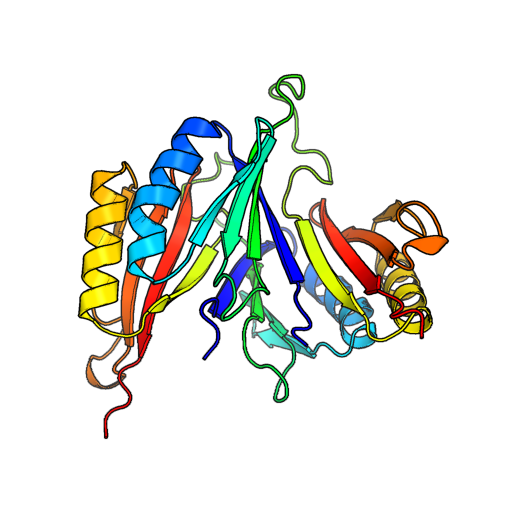 1 130 ? 3.629 17.344 -2.773 1 96.44 130 PHE B N 1
ATOM 2030 C CA . PHE B 1 130 ? 3.227 18.125 -3.932 1 96.44 130 PHE B CA 1
ATOM 2031 C C . PHE B 1 130 ? 4.438 18.516 -4.773 1 96.44 130 PHE B C 1
ATOM 2033 O O . PHE B 1 130 ? 5.375 19.141 -4.277 1 96.44 130 PHE B O 1
ATOM 2040 N N . ARG B 1 131 ? 4.449 18.031 -5.965 1 92.75 131 ARG B N 1
ATOM 2041 C CA . ARG B 1 131 ? 5.5 18.422 -6.898 1 92.75 131 ARG B CA 1
ATOM 2042 C C . ARG B 1 131 ? 5.055 19.609 -7.746 1 92.75 131 ARG B C 1
ATOM 2044 O O . ARG B 1 131 ? 4.105 19.5 -8.531 1 92.75 131 ARG B O 1
ATOM 2051 N N . GLU B 1 132 ? 5.762 20.641 -7.523 1 86.19 132 GLU B N 1
ATOM 2052 C CA . GLU B 1 132 ? 5.473 21.859 -8.266 1 86.19 132 GLU B CA 1
ATOM 2053 C C . GLU B 1 132 ? 6.008 21.781 -9.695 1 86.19 132 GLU B C 1
ATOM 2055 O O . GLU B 1 132 ? 7.102 21.25 -9.922 1 86.19 132 GLU B O 1
ATOM 2060 N N . ARG B 1 133 ? 5.191 21.562 -10.672 1 69.88 133 ARG B N 1
ATOM 2061 C CA . ARG B 1 133 ? 5.695 21.625 -12.039 1 69.88 133 ARG B CA 1
ATOM 2062 C C . ARG B 1 133 ? 6.164 23.031 -12.391 1 69.88 133 ARG B C 1
ATOM 2064 O O . ARG B 1 133 ? 5.402 24 -12.273 1 69.88 133 ARG B O 1
ATOM 2071 N N . LYS B 1 134 ? 7.391 23.391 -12.039 1 56.78 134 LYS B N 1
ATOM 2072 C CA . LYS B 1 134 ? 7.855 24.688 -12.508 1 56.78 134 LYS B CA 1
ATOM 2073 C C . LYS B 1 134 ? 7.633 24.844 -14.008 1 56.78 134 LYS B C 1
ATOM 2075 O O . LYS B 1 134 ? 7.957 23.938 -14.789 1 56.78 134 LYS B O 1
ATOM 2080 N N . ARG B 1 135 ? 6.504 25.625 -14.328 1 42.25 135 ARG B N 1
ATOM 2081 C CA . ARG B 1 135 ? 6.504 26.156 -15.68 1 42.25 135 ARG B CA 1
ATOM 2082 C C . ARG B 1 135 ? 7.816 26.875 -15.984 1 42.25 135 ARG B C 1
ATOM 2084 O O . ARG B 1 135 ? 8.453 27.422 -15.086 1 42.25 135 ARG B O 1
#

Foldseek 3Di:
DAQWAEKEAEDADQVVVLVVCCPCLVVVCWDWADDPQFFIKIFNPPVTNPDIYTYGHDDPVPPPDDDAQANGMETEGEDPDLVRQQVVVVVQVVVPWAFPDHWDDPPDVVQQKIKGWTAHPVRYIYMYIYRDPDD/DAQWAEKEAEDADQVVVLVVCCPCLVVVCWDWADDPQFFIKIFNPPVTNPDIYTYTHDDPVPPPDDDAQANGMETEGEDPDLVRQQVVVVVQVVVPWAFPDHWDDPPDVVQQKIKGWTAHPVRYIYMYIYRDPDD

Sequence (270 aa):
MSLFDHIGFKARDINRSLSFYESCMPELGLDVIARSGSGFFVSGGERAPVPFLWIYGGDPAGEHGEDRPGDRLHLMFTAGSREEVEAFYKAAIRAGGKDSGSPSYQGPEEMGYYAALVFDPDGNTLEAGFRERKRMSLFDHIGFKARDINRSLSFYESCMPELGLDVIARSGSGFFVSGGERAPVPFLWIYGGDPAGEHGEDRPGDRLHLMFTAGSREEVEAFYKAAIRAGGKDSGSPSYQGPEEMGYYAALVFDPDGNTLEAGFRERKR

InterPro domains:
  IPR004360 Glyoxalase/fosfomycin resistance/dioxygenase domain [PF00903] (4-127)
  IPR029068 Glyoxalase/Bleomycin resistance protein/Dihydroxybiphenyl dioxygenase [G3DSA:3.10.180.10] (1-132)
  IPR029068 Glyoxalase/Bleomycin resistance protein/Dihydroxybiphenyl dioxygenase [SSF54593] (4-130)
  IPR037523 Vicinal oxygen chelate (VOC), core domain [PS51819] (3-131)

Organism: Brucella abortus (strain 2308) (NCBI:txid359391)

Secondary structure (DSSP, 8-state):
--SEEEEEEEESSHHHHHHHHHHHGGGGT-EEEEETTTEEEEEETTTEEEEEEEEEE--TTS-S----TTSS-EEEEE-SSHHHHHHHHHHHHHTTPEEEEEEEESS-GGG-EEEEEEE-TTSPEEEEEEE----/--SEEEEEEEESSHHHHHHHHHHHGGGGT-EEEEETTTEEEEEETTTEEEEEEEEEE--TTS-S----TTSS-EEEEE-SSHHHHHHHHHHHHHTTPEEEEEEEESS-GGG-EEEEEEE-TTSPEEEEEEE----